Protein AF-A0A7J2YBI7-F1 (afdb_monomer)

Solvent-accessible surface area (backbone atoms only — not comparable to full-atom values): 13660 Å² total; per-residue (Å²): 134,85,84,82,77,82,76,81,74,80,74,82,62,100,76,73,50,72,68,57,52,50,56,48,60,68,34,66,69,54,36,52,53,49,51,54,50,36,74,75,31,62,66,58,45,50,52,52,49,53,55,44,64,71,34,71,66,54,39,52,50,51,48,50,50,51,47,51,54,44,48,55,48,40,68,69,76,59,68,72,86,54,53,89,82,47,74,50,63,88,78,39,77,89,69,55,90,28,63,78,41,52,39,38,25,27,46,72,40,84,41,91,90,39,72,72,37,35,69,40,52,30,30,31,29,17,25,71,47,97,85,65,28,33,43,21,44,26,16,77,85,46,88,53,101,82,58,63,69,40,30,39,32,43,34,37,36,52,69,62,56,68,73,49,57,77,84,58,55,74,49,43,29,53,34,59,72,41,36,74,77,24,61,52,42,47,87,88,50,56,72,76,55,39,68,67,49,47,71,57,53,36,50,21,33,40,35,36,36,31,54,30,63,90,89,57,94,60,88,50,82,72,63,46,75,52,44,56,74,77,56,80,83,83,134

Mean predicted aligned error: 16.02 Å

Foldseek 3Di:
DDDDDPPPPPPPDPDDDPVNVVVQCVPPVSVVVVVVVCVVPVVVVVVVVVVQCPDPVSVVVVVVVVVVVVVVVCVVVPPPDDCVVVVCCVPDPPPDLQAPFKKWFFLPADCPVPPVSSRQIKIWRWHADPQRKIKTFIWRPDDDPPTDGFKIKIKDFLVVLVVDDPVVNQQKDQCLVQCVQRVMDGVPDDPVRCVVCVVRSNRMIMWMKGQAHPPDPDSDDHIDIDRSVPDDGDD

Structure (mmCIF, N/CA/C/O backbone):
data_AF-A0A7J2YBI7-F1
#
_entry.id   AF-A0A7J2YBI7-F1
#
loop_
_atom_site.group_PDB
_atom_site.id
_atom_site.type_symbol
_atom_site.label_atom_id
_atom_site.label_alt_id
_atom_site.label_comp_id
_atom_site.label_asym_id
_atom_site.label_entity_id
_atom_site.label_seq_id
_atom_site.pdbx_PDB_ins_code
_atom_site.Cartn_x
_atom_site.Cartn_y
_atom_site.Cartn_z
_atom_site.occupancy
_atom_site.B_iso_or_equiv
_atom_site.auth_seq_id
_atom_site.auth_comp_id
_atom_site.auth_asym_id
_atom_site.auth_atom_id
_atom_site.pdbx_PDB_model_num
ATOM 1 N N . MET A 1 1 ? 40.840 -48.905 -36.492 1.00 40.47 1 MET A N 1
ATOM 2 C CA . MET A 1 1 ? 40.332 -48.380 -37.780 1.00 40.47 1 MET A CA 1
ATOM 3 C C . MET A 1 1 ? 39.045 -47.624 -37.467 1.00 40.47 1 MET A C 1
ATOM 5 O O . MET A 1 1 ? 38.245 -48.149 -36.706 1.00 40.47 1 MET A O 1
ATOM 9 N N . GLY A 1 2 ? 38.967 -46.351 -37.866 1.00 35.38 2 GLY A N 1
ATOM 10 C CA . GLY A 1 2 ? 38.122 -45.321 -37.244 1.00 35.38 2 GLY A CA 1
ATOM 11 C C . GLY A 1 2 ? 36.613 -45.450 -37.467 1.00 35.38 2 GLY A C 1
ATOM 12 O O . GLY A 1 2 ? 36.163 -45.744 -38.570 1.00 35.38 2 GLY A O 1
ATOM 13 N N . ALA A 1 3 ? 35.850 -45.157 -36.412 1.00 39.31 3 ALA A N 1
ATOM 14 C CA . ALA A 1 3 ? 34.430 -44.842 -36.481 1.00 39.31 3 ALA A CA 1
ATOM 15 C C . ALA A 1 3 ? 34.268 -43.394 -36.976 1.00 39.31 3 ALA A C 1
ATOM 17 O O . ALA A 1 3 ? 34.775 -42.458 -36.353 1.00 39.31 3 ALA A O 1
ATOM 18 N N . GLY A 1 4 ? 33.617 -43.226 -38.128 1.00 32.22 4 GLY A N 1
ATOM 19 C CA . GLY A 1 4 ? 33.318 -41.925 -38.714 1.00 32.22 4 GLY A CA 1
ATOM 20 C C . GLY A 1 4 ? 32.249 -41.193 -37.909 1.00 32.22 4 GLY A C 1
ATOM 21 O O . GLY A 1 4 ? 31.107 -41.637 -37.837 1.00 32.22 4 GLY A O 1
ATOM 22 N N . TRP A 1 5 ? 32.618 -40.055 -37.329 1.00 36.53 5 TRP A N 1
ATOM 23 C CA . TRP A 1 5 ? 31.660 -39.073 -36.840 1.00 36.53 5 TRP A CA 1
ATOM 24 C C . TRP A 1 5 ? 31.086 -38.331 -38.044 1.00 36.53 5 TRP A C 1
ATOM 26 O O . TRP A 1 5 ? 31.808 -37.623 -38.748 1.00 36.53 5 TRP A O 1
ATOM 36 N N . ALA A 1 6 ? 29.792 -38.511 -38.302 1.00 37.19 6 ALA A N 1
ATOM 37 C CA . ALA A 1 6 ? 29.063 -37.666 -39.232 1.00 37.19 6 ALA A CA 1
ATOM 38 C C . ALA A 1 6 ? 29.022 -36.247 -38.650 1.00 37.19 6 ALA A C 1
ATOM 40 O O . ALA A 1 6 ? 28.294 -35.961 -37.701 1.00 37.19 6 ALA A O 1
ATOM 41 N N . ILE A 1 7 ? 29.848 -35.364 -39.205 1.00 36.75 7 ILE A N 1
ATOM 42 C CA . ILE A 1 7 ? 29.752 -33.927 -38.981 1.00 36.75 7 ILE A CA 1
ATOM 43 C C . ILE A 1 7 ? 28.445 -33.490 -39.643 1.00 36.75 7 ILE A C 1
ATOM 45 O O . ILE A 1 7 ? 28.357 -33.454 -40.870 1.00 36.75 7 ILE A O 1
ATOM 49 N N . PHE A 1 8 ? 27.426 -33.154 -38.851 1.00 34.81 8 PHE A N 1
ATOM 50 C CA . PHE A 1 8 ? 26.334 -32.323 -39.348 1.00 34.81 8 PHE A CA 1
ATOM 51 C C . PHE A 1 8 ? 26.916 -30.932 -39.607 1.00 34.81 8 PHE A C 1
ATOM 53 O O . PHE A 1 8 ? 26.957 -30.075 -38.729 1.00 34.81 8 PHE A O 1
ATOM 60 N N . GLN A 1 9 ? 27.426 -30.724 -40.819 1.00 31.02 9 GLN A N 1
ATOM 61 C CA . GLN A 1 9 ? 27.612 -29.384 -41.346 1.00 31.02 9 GLN A CA 1
ATOM 62 C C . GLN A 1 9 ? 26.209 -28.795 -41.495 1.00 31.02 9 GLN A C 1
ATOM 64 O O . GLN A 1 9 ? 25.472 -29.172 -42.406 1.00 31.02 9 GLN A O 1
ATOM 69 N N . SER A 1 10 ? 25.808 -27.902 -40.590 1.00 37.19 10 SER A N 1
ATOM 70 C CA . SER A 1 10 ? 24.668 -27.030 -40.845 1.00 37.19 10 SER A CA 1
ATOM 71 C C . SER A 1 10 ? 25.087 -26.060 -41.944 1.00 37.19 10 SER A C 1
ATOM 73 O O . SER A 1 10 ? 25.625 -24.981 -41.713 1.00 37.19 10 SER A O 1
ATOM 75 N N . THR A 1 11 ? 24.892 -26.484 -43.187 1.00 33.78 11 THR A N 1
ATOM 76 C CA . THR A 1 11 ? 24.918 -25.592 -44.334 1.00 33.78 11 THR A CA 1
ATOM 77 C C . THR A 1 11 ? 23.836 -24.541 -44.099 1.00 33.78 11 THR A C 1
ATOM 79 O O . THR A 1 11 ? 22.649 -24.819 -44.288 1.00 33.78 11 THR A O 1
ATOM 82 N N . THR A 1 12 ? 24.211 -23.345 -43.651 1.00 40.81 12 THR A N 1
ATOM 83 C CA . THR A 1 12 ? 23.343 -22.173 -43.737 1.00 40.81 12 THR A CA 1
ATOM 84 C C . THR A 1 12 ? 23.164 -21.882 -45.220 1.00 40.81 12 THR A C 1
ATOM 86 O O . THR A 1 12 ? 24.004 -21.279 -45.883 1.00 40.81 12 THR A O 1
ATOM 89 N N . SER A 1 13 ? 22.100 -22.450 -45.780 1.00 39.22 13 SER A N 1
ATOM 90 C CA . SER A 1 13 ? 21.763 -22.285 -47.185 1.00 39.22 13 SER A CA 1
ATOM 91 C C . SER A 1 13 ? 21.387 -20.815 -47.435 1.00 39.22 13 SER A C 1
ATOM 93 O O . SER A 1 13 ? 20.638 -20.264 -46.624 1.00 39.22 13 SER A O 1
ATOM 95 N N . PRO A 1 14 ? 21.821 -20.171 -48.536 1.00 41.81 14 PRO A N 1
ATOM 96 C CA . PRO A 1 14 ? 21.560 -18.748 -48.800 1.00 41.81 14 PRO A CA 1
ATOM 97 C C . PRO A 1 14 ? 20.092 -18.400 -49.122 1.00 41.81 14 PRO A C 1
ATOM 99 O O . PRO A 1 14 ? 19.814 -17.291 -49.552 1.00 41.81 14 PRO A O 1
ATOM 102 N N . ASN A 1 15 ? 19.156 -19.341 -48.959 1.00 46.91 15 ASN A N 1
ATOM 103 C CA . ASN A 1 15 ? 17.798 -19.282 -49.515 1.00 46.91 15 ASN A CA 1
ATOM 104 C C . ASN A 1 15 ? 16.688 -19.541 -48.480 1.00 46.91 15 ASN A C 1
ATOM 106 O O . ASN A 1 15 ? 15.603 -20.001 -48.837 1.00 46.91 15 ASN A O 1
ATOM 110 N N . MET A 1 16 ? 16.931 -19.297 -47.190 1.00 56.56 16 MET A N 1
ATOM 111 C CA . MET A 1 16 ? 15.865 -19.450 -46.196 1.00 56.56 16 MET A CA 1
ATOM 112 C C . MET A 1 16 ? 14.908 -18.266 -46.238 1.00 56.56 16 MET A C 1
ATOM 114 O O . MET A 1 16 ? 15.318 -17.111 -46.141 1.00 56.56 16 MET A O 1
ATOM 118 N N . THR A 1 17 ? 13.614 -18.557 -46.351 1.00 57.78 17 THR A N 1
ATOM 119 C CA . THR A 1 17 ? 12.600 -17.512 -46.303 1.00 57.78 17 THR A CA 1
ATOM 120 C C . THR A 1 17 ? 12.466 -16.974 -44.874 1.00 57.78 17 THR A C 1
ATOM 122 O O . THR A 1 17 ? 12.653 -17.702 -43.895 1.00 57.78 17 THR A O 1
ATOM 125 N N . PRO A 1 18 ? 12.061 -15.713 -44.710 1.00 53.44 18 PRO A N 1
ATOM 126 C CA . PRO A 1 18 ? 11.869 -15.102 -43.394 1.00 53.44 18 PRO A CA 1
ATOM 127 C C . PRO A 1 18 ? 10.884 -15.851 -42.476 1.00 53.44 18 PRO A C 1
ATOM 129 O O . PRO A 1 18 ? 11.051 -15.874 -41.260 1.00 53.44 18 PRO A O 1
ATOM 132 N N . GLN A 1 19 ? 9.896 -16.547 -43.050 1.00 56.31 19 GLN A N 1
ATOM 133 C CA . GLN A 1 19 ? 8.979 -17.418 -42.302 1.00 56.31 19 GLN A CA 1
ATOM 134 C C . GLN A 1 19 ? 9.658 -18.700 -41.797 1.00 56.31 19 GLN A C 1
ATOM 136 O O . GLN A 1 19 ? 9.326 -19.191 -40.718 1.00 56.31 19 GLN A O 1
ATOM 141 N N . GLN A 1 20 ? 10.612 -19.248 -42.554 1.00 62.62 20 GLN A N 1
ATOM 142 C CA . GLN A 1 20 ? 11.429 -20.378 -42.106 1.00 62.62 20 GLN A CA 1
ATOM 143 C C . GLN A 1 20 ? 12.364 -19.950 -40.972 1.00 62.62 20 GLN A C 1
ATOM 145 O O . GLN A 1 20 ? 12.498 -20.678 -39.993 1.00 62.62 20 GLN A O 1
ATOM 150 N N . MET A 1 21 ? 12.926 -18.741 -41.052 1.00 61.59 21 MET A N 1
ATOM 151 C CA . MET A 1 21 ? 13.763 -18.174 -39.993 1.00 61.59 21 MET A CA 1
ATOM 152 C C . MET A 1 21 ? 12.976 -17.912 -38.705 1.00 61.59 21 MET A C 1
ATOM 154 O O . MET A 1 21 ? 13.431 -18.271 -37.623 1.00 61.59 21 MET A O 1
ATOM 158 N N . GLN A 1 22 ? 11.759 -17.372 -38.817 1.00 58.97 22 GLN A N 1
ATOM 159 C CA . GLN A 1 22 ? 10.875 -17.160 -37.670 1.00 58.97 22 GLN A CA 1
ATOM 160 C C . GLN A 1 22 ? 10.487 -18.480 -36.991 1.00 58.97 22 GLN A C 1
ATOM 162 O O . GLN A 1 22 ? 10.519 -18.569 -35.767 1.00 58.97 22 GLN A O 1
ATOM 167 N N . LYS A 1 23 ? 10.172 -19.524 -37.769 1.00 65.31 23 LYS A N 1
ATOM 168 C CA . LYS A 1 23 ? 9.902 -20.866 -37.227 1.00 65.31 23 LYS A CA 1
ATOM 169 C C . LYS A 1 23 ? 11.117 -21.468 -36.526 1.00 65.31 23 LYS A C 1
ATOM 171 O O . LYS A 1 23 ? 10.955 -22.128 -35.510 1.00 65.31 23 LYS A O 1
ATOM 176 N N . MET A 1 24 ? 12.313 -21.219 -37.050 1.00 64.31 24 MET A N 1
ATOM 177 C CA . MET A 1 24 ? 13.560 -21.706 -36.467 1.00 64.31 24 MET A CA 1
ATOM 178 C C . MET A 1 24 ? 13.902 -20.988 -35.154 1.00 64.31 24 MET A C 1
ATOM 180 O O . MET A 1 24 ? 14.291 -21.634 -34.192 1.00 64.31 24 MET A O 1
ATOM 184 N N . MET A 1 25 ? 13.691 -19.670 -35.070 1.00 62.62 25 MET A N 1
ATOM 185 C CA . MET A 1 25 ? 13.880 -18.906 -33.825 1.00 62.62 25 MET A CA 1
ATOM 186 C C . MET A 1 25 ? 12.800 -19.167 -32.770 1.00 62.62 25 MET A C 1
ATOM 188 O O . MET A 1 25 ? 13.038 -18.945 -31.585 1.00 62.62 25 MET A O 1
ATOM 192 N N . ALA A 1 26 ? 11.619 -19.621 -33.191 1.00 65.25 26 ALA A N 1
ATOM 193 C CA . ALA A 1 26 ? 10.556 -20.044 -32.287 1.00 65.25 26 ALA A CA 1
ATOM 194 C C . ALA A 1 26 ? 10.817 -21.429 -31.666 1.00 65.25 26 ALA A C 1
ATOM 196 O O . ALA A 1 26 ? 10.144 -21.778 -30.699 1.00 65.25 26 ALA A O 1
ATOM 197 N N . ASP A 1 27 ? 11.773 -22.208 -32.191 1.00 73.56 27 ASP A N 1
ATOM 198 C CA . ASP A 1 27 ? 12.210 -23.464 -31.579 1.00 73.56 27 ASP A CA 1
ATOM 199 C C . ASP A 1 27 ? 13.088 -23.159 -30.344 1.00 73.56 27 ASP A C 1
ATOM 201 O O . ASP A 1 27 ? 14.184 -22.600 -30.486 1.00 73.56 27 ASP A O 1
ATOM 205 N N . PRO A 1 28 ? 12.641 -23.520 -29.125 1.00 64.62 28 PRO A N 1
ATOM 206 C CA . PRO A 1 28 ? 13.353 -23.204 -27.890 1.00 64.62 28 PRO A CA 1
ATOM 207 C C . PRO A 1 28 ? 14.755 -23.816 -27.827 1.00 64.62 28 PRO A C 1
ATOM 209 O O . PRO A 1 28 ? 15.673 -23.180 -27.308 1.00 64.62 28 PRO A O 1
ATOM 212 N N . ASN A 1 29 ? 14.943 -25.020 -28.376 1.00 76.44 29 ASN A N 1
ATOM 213 C CA . ASN A 1 29 ? 16.225 -25.722 -28.329 1.00 76.44 29 ASN A CA 1
ATOM 214 C C . ASN A 1 29 ? 17.240 -25.053 -29.254 1.00 76.44 29 ASN A C 1
ATOM 216 O O . ASN A 1 29 ? 18.382 -24.806 -28.864 1.00 76.44 29 ASN A O 1
ATOM 220 N N . PHE A 1 30 ? 16.800 -24.701 -30.462 1.00 73.06 30 PHE A N 1
ATOM 221 C CA . PHE A 1 30 ? 17.626 -23.970 -31.415 1.00 73.06 30 PHE A CA 1
ATOM 222 C C . PHE A 1 30 ? 17.987 -22.578 -30.886 1.00 73.06 30 PHE A C 1
ATOM 224 O O . PHE A 1 30 ? 19.152 -22.180 -30.926 1.00 73.06 30 PHE A O 1
ATOM 231 N N . ASN A 1 31 ? 17.009 -21.850 -30.341 1.00 68.44 31 ASN A N 1
ATOM 232 C CA . ASN A 1 31 ? 17.214 -20.502 -29.825 1.00 68.44 31 ASN A CA 1
ATOM 233 C C . ASN A 1 31 ? 18.187 -20.488 -28.635 1.00 68.44 31 ASN A C 1
ATOM 235 O O . ASN A 1 31 ? 19.127 -19.693 -28.612 1.00 68.44 31 ASN A O 1
ATOM 239 N N . GLN A 1 32 ? 18.039 -21.413 -27.681 1.00 68.81 32 GLN A N 1
ATOM 240 C CA . GLN A 1 32 ? 18.969 -21.523 -26.553 1.00 68.81 32 GLN A CA 1
ATOM 241 C C . GLN A 1 32 ? 20.387 -21.888 -27.002 1.00 68.81 32 GLN A C 1
ATOM 243 O O . GLN A 1 32 ? 21.359 -21.287 -26.533 1.00 68.81 32 GLN A O 1
ATOM 248 N N . GLN A 1 33 ? 20.523 -22.823 -27.946 1.00 72.88 33 GLN A N 1
ATOM 249 C CA . GLN A 1 33 ? 21.825 -23.210 -28.480 1.00 72.88 33 GLN A CA 1
ATOM 250 C C . GLN A 1 33 ? 22.495 -22.042 -29.218 1.00 72.88 33 GLN A C 1
ATOM 252 O O . GLN A 1 33 ? 23.663 -21.745 -28.965 1.00 72.88 33 GLN A O 1
ATOM 257 N N . MET A 1 34 ? 21.751 -21.319 -30.052 1.00 69.50 34 MET A N 1
ATOM 258 C CA . MET A 1 34 ? 22.236 -20.134 -30.760 1.00 69.50 34 MET A CA 1
ATOM 259 C C . MET A 1 34 ? 22.658 -19.022 -29.787 1.00 69.50 34 MET A C 1
ATOM 261 O O . MET A 1 34 ? 23.757 -18.481 -29.904 1.00 69.50 34 MET A O 1
ATOM 265 N N . MET A 1 35 ? 21.838 -18.723 -28.777 1.00 69.06 35 MET A N 1
ATOM 266 C CA . MET A 1 35 ? 22.151 -17.709 -27.765 1.00 69.06 35 MET A CA 1
ATOM 267 C C . MET A 1 35 ? 23.393 -18.069 -26.942 1.00 69.06 35 MET A C 1
ATOM 269 O O . MET A 1 35 ? 24.211 -17.196 -26.645 1.00 69.06 35 MET A O 1
ATOM 273 N N . SER A 1 36 ? 23.592 -19.351 -26.619 1.00 71.00 36 SER A N 1
ATOM 274 C CA . SER A 1 36 ? 24.819 -19.809 -25.954 1.00 71.00 36 SER A CA 1
ATOM 275 C C . SER A 1 36 ? 26.067 -19.635 -26.829 1.00 71.00 36 SER A C 1
ATOM 277 O O . SER A 1 36 ? 27.119 -19.236 -26.330 1.00 71.00 36 SER A O 1
ATOM 279 N N . GLN A 1 37 ? 25.954 -19.851 -28.143 1.00 66.94 37 GLN A N 1
ATOM 280 C CA . GLN A 1 37 ? 27.053 -19.642 -29.086 1.00 66.94 37 GLN A CA 1
ATOM 281 C C . GLN A 1 37 ? 27.372 -18.155 -29.275 1.00 66.94 37 GLN A C 1
ATOM 283 O O . GLN A 1 37 ? 28.544 -17.789 -29.291 1.00 66.94 37 GLN A O 1
ATOM 288 N N . PHE A 1 38 ? 26.361 -17.283 -29.332 1.00 74.81 38 PHE A N 1
ATOM 289 C CA . PHE A 1 38 ? 26.566 -15.832 -29.405 1.00 74.81 38 PHE A CA 1
ATOM 290 C C . PHE A 1 38 ? 27.189 -15.258 -28.138 1.00 74.81 38 PHE A C 1
ATOM 292 O O . PHE A 1 38 ? 28.056 -14.390 -28.227 1.00 74.81 38 PHE A O 1
ATOM 299 N N . ARG A 1 39 ? 26.815 -15.779 -26.966 1.00 72.50 39 ARG A N 1
ATOM 300 C CA . ARG A 1 39 ? 27.438 -15.392 -25.695 1.00 72.50 39 ARG A CA 1
ATOM 301 C C . ARG A 1 39 ? 28.932 -15.729 -25.667 1.00 72.50 39 ARG A C 1
ATOM 303 O O . ARG A 1 39 ? 29.719 -14.952 -25.141 1.00 72.50 39 ARG A O 1
ATOM 310 N N . ASN A 1 40 ? 29.316 -16.856 -26.263 1.00 74.12 40 ASN A N 1
ATOM 311 C CA . ASN A 1 40 ? 30.697 -17.341 -26.262 1.00 74.12 40 ASN A CA 1
ATOM 312 C C . ASN A 1 40 ? 31.522 -16.863 -27.472 1.00 74.12 40 ASN A C 1
ATOM 314 O O . ASN A 1 40 ? 32.740 -17.031 -27.481 1.00 74.12 40 ASN A O 1
ATOM 318 N N . ASN A 1 41 ? 30.891 -16.269 -28.490 1.00 72.06 41 ASN A N 1
ATOM 319 C CA . ASN A 1 41 ? 31.565 -15.719 -29.664 1.00 72.06 41 ASN A CA 1
ATOM 320 C C . ASN A 1 41 ? 30.888 -14.412 -30.135 1.00 72.06 41 ASN A C 1
ATOM 322 O O . ASN A 1 41 ? 30.058 -14.425 -31.051 1.00 72.06 41 ASN A O 1
ATOM 326 N N . PRO A 1 42 ? 31.270 -13.260 -29.554 1.00 68.62 42 PRO A N 1
ATOM 327 C CA . PRO A 1 42 ? 30.702 -11.952 -29.894 1.00 68.62 42 PRO A CA 1
ATOM 328 C C . PRO A 1 42 ? 30.885 -11.567 -31.369 1.00 68.62 42 PRO A C 1
ATOM 330 O O . PRO A 1 42 ? 30.073 -10.845 -31.944 1.00 68.62 42 PRO A O 1
ATOM 3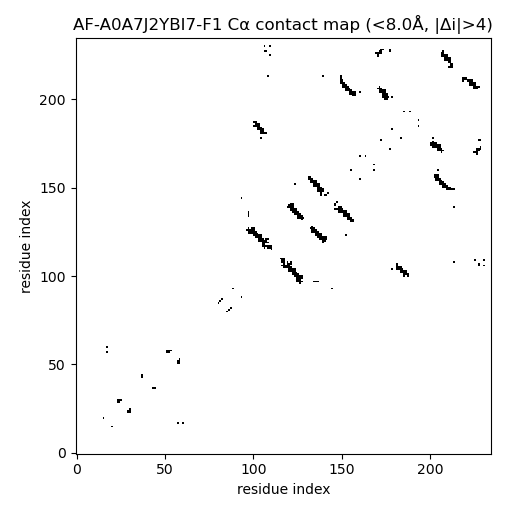33 N N . GLN A 1 43 ? 31.934 -12.078 -32.015 1.00 72.44 43 GLN A N 1
ATOM 334 C CA . GLN A 1 43 ? 32.225 -11.793 -33.418 1.00 72.44 43 GLN A CA 1
ATOM 335 C C . GLN A 1 43 ? 31.284 -12.549 -34.363 1.00 72.44 43 GLN A C 1
ATOM 337 O O . GLN A 1 43 ? 30.941 -12.058 -35.436 1.00 72.44 43 GLN A O 1
ATOM 342 N N . MET A 1 44 ? 30.794 -13.714 -33.934 1.00 71.12 44 MET A N 1
ATOM 343 C CA . MET A 1 44 ? 29.743 -14.450 -34.632 1.00 71.12 44 MET A CA 1
ATOM 344 C C . MET A 1 44 ? 28.424 -13.672 -34.621 1.00 71.12 44 MET A C 1
ATOM 346 O O . MET A 1 44 ? 27.777 -13.583 -35.660 1.00 71.12 44 MET A O 1
ATOM 350 N N . MET A 1 45 ? 28.070 -13.044 -33.495 1.00 62.56 45 MET A N 1
ATOM 351 C CA . MET A 1 45 ? 26.909 -12.151 -33.414 1.00 62.56 45 MET A CA 1
ATOM 352 C C . MET A 1 45 ? 27.069 -10.950 -34.354 1.00 62.56 45 MET A C 1
ATOM 354 O O . MET A 1 45 ? 26.140 -10.624 -35.087 1.00 62.56 45 MET A O 1
ATOM 358 N N . GLN A 1 46 ? 28.247 -10.319 -34.381 1.00 65.88 46 GLN A N 1
ATOM 359 C CA . GLN A 1 46 ? 28.515 -9.185 -35.273 1.00 65.88 46 GLN A CA 1
ATOM 360 C C . GLN A 1 46 ? 28.443 -9.577 -36.753 1.00 65.88 46 GLN A C 1
ATOM 362 O O . GLN A 1 46 ? 27.825 -8.871 -37.543 1.00 65.88 46 GLN A O 1
ATOM 367 N N . ASN A 1 47 ? 29.010 -10.722 -37.137 1.00 72.25 47 ASN A N 1
ATOM 368 C CA . ASN A 1 47 ? 28.942 -11.219 -38.513 1.00 72.25 47 ASN A CA 1
ATOM 369 C C . ASN A 1 47 ? 27.512 -11.587 -38.916 1.00 72.25 47 ASN A C 1
ATOM 371 O O . ASN A 1 47 ? 27.079 -11.256 -40.017 1.00 72.25 47 ASN A O 1
ATOM 375 N N . TRP A 1 48 ? 26.769 -12.222 -38.011 1.00 67.94 48 TRP A N 1
ATOM 376 C CA . TRP A 1 48 ? 25.368 -12.568 -38.217 1.00 67.94 48 TRP A CA 1
ATOM 377 C C . TRP A 1 48 ? 24.486 -11.318 -38.348 1.00 67.94 48 TRP A C 1
ATOM 379 O O . TRP A 1 48 ? 23.678 -11.221 -39.270 1.00 67.94 48 TRP A O 1
ATOM 389 N N . HIS A 1 49 ? 24.710 -10.314 -37.497 1.00 67.44 49 HIS A N 1
ATOM 390 C CA . HIS A 1 49 ? 24.047 -9.014 -37.575 1.00 67.44 49 HIS A CA 1
ATOM 391 C C . HIS A 1 49 ? 24.366 -8.292 -38.890 1.00 67.44 49 HIS A C 1
ATOM 393 O O . HIS A 1 49 ? 23.458 -7.845 -39.587 1.00 67.44 49 HIS A O 1
ATOM 399 N N . ASN A 1 50 ? 25.642 -8.241 -39.280 1.00 66.75 50 ASN A N 1
ATOM 400 C CA . ASN A 1 50 ? 26.075 -7.612 -40.527 1.00 66.75 50 ASN A CA 1
ATOM 401 C C . ASN A 1 50 ? 25.484 -8.306 -41.763 1.00 66.75 50 ASN A C 1
ATOM 403 O O . ASN A 1 50 ? 25.096 -7.632 -42.712 1.00 66.75 50 ASN A O 1
ATOM 407 N N . GLN A 1 51 ? 25.377 -9.637 -41.760 1.00 65.62 51 GLN A N 1
ATOM 408 C CA . GLN A 1 51 ? 24.740 -10.382 -42.850 1.00 65.62 51 GLN A CA 1
ATOM 409 C C . GLN A 1 51 ? 23.241 -10.083 -42.950 1.00 65.62 51 GLN A C 1
ATOM 411 O O . GLN A 1 51 ? 22.750 -9.825 -44.044 1.00 65.62 51 GLN A O 1
ATOM 416 N N . MET A 1 52 ? 22.532 -10.039 -41.820 1.00 63.66 52 MET A N 1
ATOM 417 C CA . MET A 1 52 ? 21.099 -9.720 -41.790 1.00 63.66 52 MET A CA 1
ATOM 418 C C . MET A 1 52 ? 20.807 -8.277 -42.222 1.00 63.66 52 MET A C 1
ATOM 420 O O . MET A 1 52 ? 19.814 -8.025 -42.899 1.00 63.66 52 MET A O 1
ATOM 424 N N . MET A 1 53 ? 21.675 -7.328 -41.862 1.00 64.19 53 MET A N 1
ATOM 425 C CA . MET A 1 53 ? 21.498 -5.907 -42.186 1.00 64.19 53 MET A CA 1
ATOM 426 C C . MET A 1 53 ? 21.859 -5.553 -43.634 1.00 64.19 53 MET A C 1
ATOM 428 O O . MET A 1 53 ? 21.368 -4.546 -44.149 1.00 64.19 53 MET A O 1
ATOM 432 N N . ASN A 1 54 ? 22.683 -6.371 -44.292 1.00 67.81 54 ASN A N 1
ATOM 433 C CA . ASN A 1 54 ? 23.066 -6.190 -45.693 1.00 67.81 54 ASN A CA 1
ATOM 434 C C . ASN A 1 54 ? 22.085 -6.842 -46.683 1.00 67.81 54 ASN A C 1
ATOM 436 O O . ASN A 1 54 ? 22.176 -6.564 -47.878 1.00 67.81 54 ASN A O 1
ATOM 440 N N . ASP A 1 55 ? 21.140 -7.665 -46.213 1.00 68.19 55 ASP A N 1
ATOM 441 C CA . ASP A 1 55 ? 20.051 -8.200 -47.033 1.00 68.19 55 ASP A CA 1
ATOM 442 C C . ASP A 1 55 ? 18.840 -7.236 -47.018 1.00 68.19 55 ASP A C 1
ATOM 444 O O . ASP A 1 55 ? 18.224 -7.018 -45.966 1.00 68.19 55 ASP A O 1
ATOM 448 N N . PRO A 1 56 ? 18.455 -6.648 -48.169 1.00 64.06 56 PRO A N 1
ATOM 449 C CA . PRO A 1 56 ? 17.368 -5.672 -48.234 1.00 64.06 56 PRO A CA 1
ATOM 450 C C . PRO A 1 56 ? 16.002 -6.222 -47.802 1.00 64.06 56 PRO A C 1
ATOM 452 O O . PRO A 1 56 ? 15.192 -5.471 -47.253 1.00 64.06 56 PRO A O 1
ATOM 455 N N . GLN A 1 57 ? 15.725 -7.508 -48.041 1.00 66.62 57 GLN A N 1
ATOM 456 C CA . GLN A 1 57 ? 14.439 -8.126 -47.708 1.00 66.62 57 GLN A CA 1
ATOM 457 C C . GLN A 1 57 ? 14.344 -8.413 -46.212 1.00 66.62 57 GLN A C 1
ATOM 459 O O . GLN A 1 57 ? 13.338 -8.081 -45.582 1.00 66.62 57 GLN A O 1
ATOM 464 N N . ILE A 1 58 ? 15.413 -8.951 -45.623 1.00 64.50 58 ILE A N 1
ATOM 465 C CA . ILE A 1 58 ? 15.481 -9.215 -44.180 1.00 64.50 58 ILE A CA 1
ATOM 466 C C . ILE A 1 58 ? 15.435 -7.901 -43.401 1.00 64.50 58 ILE A C 1
ATOM 468 O O . ILE A 1 58 ? 14.676 -7.786 -42.437 1.00 64.50 58 ILE A O 1
ATOM 472 N N . ARG A 1 59 ? 16.151 -6.869 -43.863 1.00 65.62 59 ARG A N 1
ATOM 473 C CA . ARG A 1 59 ? 16.103 -5.528 -43.270 1.00 65.62 59 ARG A CA 1
ATOM 474 C C . ARG A 1 59 ? 14.692 -4.940 -43.295 1.00 65.62 59 ARG A C 1
ATOM 476 O O . ARG A 1 59 ? 14.241 -4.409 -42.282 1.00 65.62 59 ARG A O 1
ATOM 483 N N . GLN A 1 60 ? 13.977 -5.053 -44.416 1.00 59.72 60 GLN A N 1
ATOM 484 C CA . GLN A 1 60 ? 12.601 -4.560 -44.523 1.00 59.72 60 GLN A CA 1
ATOM 485 C C . GLN A 1 60 ? 11.648 -5.325 -43.598 1.00 59.72 60 GLN A C 1
ATOM 487 O O . GLN A 1 60 ? 10.742 -4.741 -43.007 1.00 59.72 60 GLN A O 1
ATOM 492 N N . GLN A 1 61 ? 11.851 -6.627 -43.438 1.00 60.34 61 GLN A N 1
ATOM 493 C CA . GLN A 1 61 ? 10.983 -7.456 -42.615 1.00 60.34 61 GLN A CA 1
ATOM 494 C C . GLN A 1 61 ? 11.254 -7.299 -41.120 1.00 60.34 61 GLN A C 1
ATOM 496 O O . GLN A 1 61 ? 10.311 -7.265 -40.333 1.00 60.34 61 GLN A O 1
ATOM 501 N N . MET A 1 62 ? 12.515 -7.106 -40.734 1.00 58.75 62 MET A N 1
ATOM 502 C CA . MET A 1 62 ? 12.909 -6.719 -39.382 1.00 58.75 62 MET A CA 1
ATOM 503 C C . MET A 1 62 ? 12.389 -5.318 -39.039 1.00 58.75 62 MET A C 1
ATOM 505 O O . MET A 1 62 ? 11.854 -5.130 -37.951 1.00 58.75 62 MET A O 1
ATOM 509 N N . MET A 1 63 ? 12.444 -4.365 -39.979 1.00 58.34 63 MET A N 1
ATOM 510 C CA . MET A 1 63 ? 11.790 -3.056 -39.849 1.00 58.34 63 MET A CA 1
ATOM 511 C C . MET A 1 63 ? 10.275 -3.198 -39.683 1.00 58.34 63 MET A C 1
ATOM 513 O O . MET A 1 63 ? 9.717 -2.578 -38.791 1.00 58.34 63 MET A O 1
ATOM 517 N N . ASN A 1 64 ? 9.603 -4.048 -40.463 1.00 59.31 64 ASN A N 1
ATOM 518 C CA . ASN A 1 64 ? 8.160 -4.278 -40.330 1.00 59.31 64 ASN A CA 1
ATOM 519 C C . ASN A 1 64 ? 7.790 -4.968 -39.006 1.00 59.31 64 ASN A C 1
ATOM 521 O O . ASN A 1 64 ? 6.745 -4.673 -38.436 1.00 59.31 64 ASN A O 1
ATOM 525 N N . MET A 1 65 ? 8.637 -5.864 -38.495 1.00 53.56 65 MET A N 1
ATOM 526 C CA . MET A 1 65 ? 8.429 -6.546 -37.215 1.00 53.56 65 MET A CA 1
ATOM 527 C C . MET A 1 65 ? 8.699 -5.609 -36.030 1.00 53.56 65 MET A C 1
ATOM 529 O O . MET A 1 65 ? 7.898 -5.566 -35.099 1.00 53.56 65 MET A O 1
ATOM 533 N N . MET A 1 66 ? 9.757 -4.793 -36.095 1.00 54.38 66 MET A N 1
ATOM 534 C CA . MET A 1 66 ? 9.995 -3.711 -35.136 1.00 54.38 66 MET A CA 1
ATOM 535 C C . MET A 1 66 ? 8.897 -2.658 -35.192 1.00 54.38 66 MET A C 1
ATOM 537 O O . MET A 1 66 ? 8.465 -2.217 -34.141 1.00 54.38 66 MET A O 1
ATOM 541 N N . MET A 1 67 ? 8.405 -2.293 -36.377 1.00 53.22 67 MET A N 1
ATOM 542 C CA . MET A 1 67 ? 7.283 -1.368 -36.548 1.00 53.22 67 MET A CA 1
ATOM 543 C C . MET A 1 67 ? 5.984 -1.977 -36.033 1.00 53.22 67 MET A C 1
ATOM 545 O O . MET A 1 67 ? 5.233 -1.273 -35.382 1.00 53.22 67 MET A O 1
ATOM 549 N N . GLY A 1 68 ? 5.716 -3.269 -36.236 1.00 52.97 68 GLY A N 1
ATOM 550 C CA . GLY A 1 68 ? 4.544 -3.949 -35.676 1.00 52.97 68 GLY A CA 1
ATOM 551 C C . GLY A 1 68 ? 4.577 -4.018 -34.147 1.00 52.97 68 GLY A C 1
ATOM 552 O O . GLY A 1 68 ? 3.577 -3.720 -33.496 1.00 52.97 68 GLY A O 1
ATOM 553 N N . ASN A 1 69 ? 5.745 -4.314 -33.567 1.00 52.56 69 ASN A N 1
ATOM 554 C CA . ASN A 1 69 ? 5.942 -4.326 -32.116 1.00 52.56 69 ASN A CA 1
ATOM 555 C C . ASN A 1 69 ? 5.952 -2.898 -31.528 1.00 52.56 69 ASN A C 1
ATOM 557 O O . ASN A 1 69 ? 5.360 -2.657 -30.481 1.00 52.56 69 ASN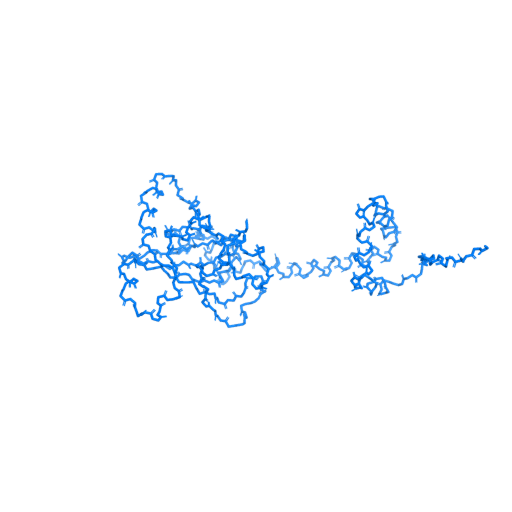 A O 1
ATOM 561 N N . MET A 1 70 ? 6.500 -1.916 -32.257 1.00 41.12 70 MET A N 1
ATOM 562 C CA . MET A 1 70 ? 6.364 -0.487 -31.955 1.00 41.12 70 MET A CA 1
ATOM 563 C C . MET A 1 70 ? 4.930 -0.002 -32.104 1.00 41.12 70 MET A C 1
ATOM 565 O O . MET A 1 70 ? 4.536 0.861 -31.347 1.00 41.12 70 MET A O 1
ATOM 569 N N . THR A 1 71 ? 4.129 -0.523 -33.032 1.00 48.72 71 THR A N 1
ATOM 570 C CA . THR A 1 71 ? 2.721 -0.125 -33.179 1.00 48.72 71 THR A CA 1
ATOM 571 C C . THR A 1 71 ? 1.920 -0.653 -31.994 1.00 48.72 71 THR A C 1
ATOM 573 O O . THR A 1 71 ? 1.101 0.075 -31.448 1.00 48.72 71 THR A O 1
ATOM 576 N N . GLY A 1 72 ? 2.209 -1.875 -31.530 1.00 41.78 72 GLY A N 1
ATOM 577 C CA . GLY A 1 72 ? 1.675 -2.421 -30.279 1.00 41.78 72 GLY A CA 1
ATOM 578 C C . GLY A 1 72 ? 2.094 -1.610 -29.048 1.00 41.78 72 GLY A C 1
ATOM 579 O O . GLY A 1 72 ? 1.232 -1.224 -28.259 1.00 41.78 72 GLY A O 1
ATOM 580 N N . MET A 1 73 ? 3.384 -1.272 -28.930 1.00 41.56 73 MET A N 1
ATOM 581 C CA . MET A 1 73 ? 3.894 -0.400 -27.865 1.00 41.56 73 MET A CA 1
ATOM 582 C C . MET A 1 73 ? 3.342 1.029 -27.970 1.00 41.56 73 MET A C 1
ATOM 584 O O . MET A 1 73 ? 2.968 1.587 -26.952 1.00 41.56 73 MET A O 1
ATOM 588 N N . MET A 1 74 ? 3.192 1.614 -29.161 1.00 43.75 74 MET A N 1
ATOM 589 C CA . MET A 1 74 ? 2.618 2.952 -29.380 1.00 43.75 74 MET A CA 1
ATOM 590 C C . MET A 1 74 ? 1.106 2.984 -29.151 1.00 43.75 74 MET A C 1
ATOM 592 O O . MET A 1 74 ? 0.582 4.002 -28.719 1.00 43.75 74 MET A O 1
ATOM 596 N N . HIS A 1 75 ? 0.379 1.888 -29.379 1.00 44.59 75 HIS A N 1
ATOM 597 C CA . HIS A 1 75 ? -1.049 1.819 -29.052 1.00 44.59 75 HIS A CA 1
ATOM 598 C C . HIS A 1 75 ? -1.298 1.789 -27.531 1.00 44.59 75 HIS A C 1
ATOM 600 O O . HIS A 1 75 ? -2.397 2.114 -27.077 1.00 44.59 75 HIS A O 1
ATOM 606 N N . GLN A 1 76 ? -0.276 1.413 -26.751 1.00 38.41 76 GLN A N 1
ATOM 607 C CA . GLN A 1 76 ? -0.250 1.475 -25.286 1.00 38.41 76 GLN A CA 1
ATOM 608 C C . GLN A 1 76 ? 0.400 2.764 -24.752 1.00 38.41 76 GLN A C 1
ATOM 610 O O . GLN A 1 76 ? -0.104 3.325 -23.789 1.00 38.41 76 GLN A O 1
ATOM 615 N N . MET A 1 77 ? 1.448 3.269 -25.404 1.00 39.38 77 MET A N 1
ATOM 616 C CA . MET A 1 77 ? 2.196 4.486 -25.040 1.00 39.38 77 MET A CA 1
ATOM 617 C C . MET A 1 77 ? 1.620 5.779 -25.647 1.00 39.38 77 MET A C 1
ATOM 619 O O . MET A 1 77 ? 2.165 6.856 -25.436 1.00 39.38 77 MET A O 1
ATOM 623 N N . GLY A 1 78 ? 0.551 5.689 -26.440 1.00 40.09 78 GLY A N 1
ATOM 624 C CA . GLY A 1 78 ? 0.063 6.778 -27.290 1.00 40.09 78 GLY A CA 1
ATOM 625 C C . GLY A 1 78 ? -1.436 7.033 -27.197 1.00 40.09 78 GLY A C 1
ATOM 626 O O . GLY A 1 78 ? -2.022 7.526 -28.157 1.00 40.09 78 GLY A O 1
ATOM 627 N N . ARG A 1 79 ? -2.085 6.712 -26.073 1.00 46.56 79 ARG A N 1
ATOM 628 C CA . ARG A 1 79 ? -3.365 7.362 -25.766 1.00 46.56 79 ARG A CA 1
ATOM 629 C C . ARG A 1 79 ? -3.035 8.670 -25.052 1.00 46.56 79 ARG A C 1
ATOM 631 O O . ARG A 1 79 ? -2.669 8.608 -23.882 1.00 46.56 79 ARG A O 1
ATOM 638 N N . PRO A 1 80 ? -3.081 9.830 -25.734 1.00 50.22 80 PRO A N 1
ATOM 639 C CA . PRO A 1 80 ? -2.877 11.096 -25.054 1.00 50.22 80 PRO A CA 1
ATOM 640 C C . PRO A 1 80 ? -3.913 11.226 -23.939 1.00 50.22 80 PRO A C 1
ATOM 642 O 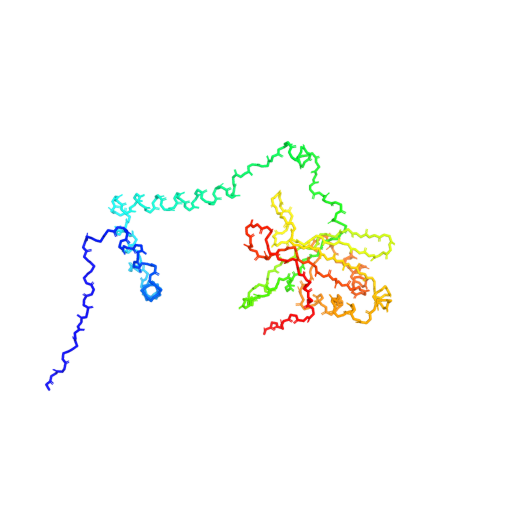O . PRO A 1 80 ? -5.058 10.788 -24.093 1.00 50.22 80 PRO A O 1
ATOM 645 N N . PHE A 1 81 ? -3.480 11.811 -22.825 1.00 52.44 81 PHE A N 1
ATOM 646 C CA . PHE A 1 81 ? -4.347 12.282 -21.755 1.00 52.44 81 PHE A CA 1
ATOM 647 C C . PHE A 1 81 ? -5.621 12.890 -22.352 1.00 52.44 81 PHE A C 1
ATOM 649 O O . PHE A 1 81 ? -5.541 13.765 -23.216 1.00 52.44 81 PHE A O 1
ATOM 656 N N . ASN A 1 82 ? -6.783 12.369 -21.952 1.00 58.50 82 ASN A N 1
ATOM 657 C CA . ASN A 1 82 ? -8.062 12.830 -22.472 1.00 58.50 82 ASN A CA 1
ATOM 658 C C . ASN A 1 82 ? -8.582 13.966 -21.575 1.00 58.50 82 ASN A C 1
ATOM 660 O O . ASN A 1 82 ? -9.118 13.673 -20.500 1.00 58.50 82 ASN A O 1
ATOM 664 N N . PRO A 1 83 ? -8.466 15.239 -21.998 1.00 52.12 83 PRO A N 1
ATOM 665 C CA . PRO A 1 83 ? -8.916 16.369 -21.197 1.00 52.12 83 PRO A CA 1
ATOM 666 C C . PRO A 1 83 ? -10.438 16.386 -21.020 1.00 52.12 83 PRO A C 1
ATOM 668 O O . PRO A 1 83 ? -10.917 17.026 -20.100 1.00 52.12 83 PRO A O 1
ATOM 671 N N . ASP A 1 84 ? -11.216 15.663 -21.826 1.00 67.06 84 ASP A N 1
ATOM 672 C CA . ASP A 1 84 ? -12.664 15.574 -21.623 1.00 67.06 84 ASP A CA 1
ATOM 673 C C . ASP A 1 84 ? -13.014 14.667 -20.431 1.00 67.06 84 ASP A C 1
ATOM 675 O O . ASP A 1 84 ? -14.016 14.885 -19.753 1.00 67.06 84 ASP A O 1
ATOM 679 N N . LEU A 1 85 ? -12.183 13.651 -20.161 1.00 51.97 85 LEU A N 1
ATOM 680 C CA . LEU A 1 85 ? -12.369 12.714 -19.044 1.00 51.97 85 LEU A CA 1
ATOM 681 C C . LEU A 1 85 ? -11.645 13.154 -17.771 1.00 51.97 85 LEU A C 1
ATOM 683 O O . LEU A 1 85 ? -12.027 12.725 -16.685 1.00 51.97 85 LEU A O 1
ATOM 687 N N . ASN A 1 86 ? -10.616 13.994 -17.890 1.00 54.41 86 ASN A N 1
ATOM 688 C CA . ASN A 1 86 ? -9.942 14.581 -16.740 1.00 54.41 86 ASN A CA 1
ATOM 689 C C . ASN A 1 86 ? -9.546 16.050 -16.985 1.00 54.41 86 ASN A C 1
ATOM 691 O O . ASN A 1 86 ? -8.366 16.377 -17.030 1.00 54.41 86 ASN A O 1
ATOM 695 N N . PRO A 1 87 ? -10.505 16.975 -17.136 1.00 53.00 87 PRO A N 1
ATOM 696 C CA . PRO A 1 87 ? -10.230 18.357 -17.552 1.00 53.00 87 PRO A CA 1
ATOM 697 C C . PRO A 1 87 ? -9.358 19.165 -16.586 1.00 53.00 87 PRO A C 1
ATOM 699 O O . PRO A 1 87 ? -8.897 20.246 -16.949 1.00 53.00 87 PRO A O 1
ATOM 702 N N . GLN A 1 88 ? -9.133 18.669 -15.365 1.00 49.50 88 GLN A N 1
ATOM 703 C CA . GLN A 1 88 ? -8.494 19.420 -14.286 1.00 49.50 88 GLN A CA 1
ATOM 704 C C . GLN A 1 88 ? -7.142 18.849 -13.814 1.00 49.50 88 GLN A C 1
ATOM 706 O O . GLN A 1 88 ? -6.492 19.494 -12.995 1.00 49.50 88 GLN A O 1
ATOM 711 N N . GLN A 1 89 ? -6.655 17.714 -14.346 1.00 50.19 89 GLN A N 1
ATOM 712 C CA . GLN A 1 89 ? -5.333 17.151 -13.966 1.00 50.19 89 GLN A CA 1
ATOM 713 C C . GLN A 1 89 ? -4.154 18.064 -14.348 1.00 50.19 89 GLN A C 1
ATOM 715 O O . GLN A 1 89 ? -3.089 17.998 -13.755 1.00 50.19 89 GLN A O 1
ATOM 720 N N . ILE A 1 90 ? -4.345 18.949 -15.328 1.00 48.88 90 ILE A N 1
ATOM 721 C CA . ILE A 1 90 ? -3.385 20.005 -15.695 1.00 48.88 90 ILE A CA 1
ATOM 722 C C . ILE A 1 90 ? -3.446 21.217 -14.753 1.00 48.88 90 ILE A C 1
ATOM 724 O O . ILE A 1 90 ? -2.533 22.038 -14.748 1.00 48.88 90 ILE A O 1
ATOM 728 N N . THR A 1 91 ? -4.540 21.373 -14.005 1.00 39.94 91 THR A N 1
ATOM 729 C CA . THR A 1 91 ? -4.832 22.558 -13.182 1.00 39.94 91 THR A CA 1
ATOM 730 C C . THR A 1 91 ? -4.567 22.320 -11.699 1.00 39.94 91 THR A C 1
ATOM 732 O O . THR A 1 91 ? -4.219 23.261 -10.989 1.00 39.94 91 THR A O 1
ATOM 735 N N . TYR A 1 92 ? -4.688 21.075 -11.241 1.00 45.12 92 TYR A N 1
ATOM 736 C CA . TYR A 1 92 ? -4.304 20.652 -9.902 1.00 45.12 92 TYR A CA 1
ATOM 737 C C . TYR A 1 92 ? -3.148 19.660 -10.008 1.00 45.12 92 TYR A C 1
ATOM 739 O O . TYR A 1 92 ? -3.223 18.761 -10.846 1.00 45.12 92 TYR A O 1
ATOM 747 N N . PRO A 1 93 ? -2.095 19.773 -9.174 1.00 54.47 93 PRO A N 1
ATOM 748 C CA . PRO A 1 93 ? -1.154 18.668 -9.027 1.00 54.47 93 PRO A CA 1
ATOM 749 C C . PRO A 1 93 ? -1.955 17.402 -8.703 1.00 54.47 93 PRO A C 1
ATOM 751 O O . PRO A 1 93 ? -2.992 17.503 -8.043 1.00 54.47 93 PRO A O 1
ATOM 754 N N . ALA A 1 94 ? -1.505 16.237 -9.179 1.00 52.84 94 ALA A N 1
ATOM 755 C CA . ALA A 1 94 ? -2.129 14.929 -8.956 1.00 52.84 94 ALA A CA 1
ATOM 756 C C . ALA A 1 94 ? -2.052 14.494 -7.476 1.00 52.84 94 ALA A C 1
ATOM 758 O O . ALA A 1 94 ? -1.611 13.403 -7.132 1.00 52.84 94 ALA A O 1
ATOM 759 N N . ILE A 1 95 ? -2.473 15.368 -6.570 1.00 55.72 95 ILE A N 1
ATOM 760 C CA . ILE A 1 95 ? -2.668 15.104 -5.164 1.00 55.72 95 ILE A CA 1
ATOM 761 C C . ILE A 1 95 ? -4.035 14.441 -5.099 1.00 55.72 95 ILE A C 1
ATOM 763 O O . ILE A 1 95 ? -5.068 15.087 -4.920 1.00 55.72 95 ILE A O 1
ATOM 767 N N . PHE A 1 96 ? -4.053 13.125 -5.296 1.00 56.66 96 PHE A N 1
ATOM 768 C CA . PHE A 1 96 ? -5.149 12.337 -4.759 1.00 56.66 96 PHE A CA 1
ATOM 769 C C . PHE A 1 96 ? -5.333 12.744 -3.293 1.00 56.66 96 PHE A C 1
ATOM 771 O O . PHE A 1 96 ? -4.352 12.961 -2.583 1.00 56.66 96 PHE A O 1
ATOM 778 N N . GLY A 1 97 ? -6.572 12.782 -2.800 1.00 66.25 97 GLY A N 1
ATOM 779 C CA . GLY A 1 97 ? -6.845 12.904 -1.360 1.00 66.25 97 GLY A CA 1
ATOM 780 C C . GLY A 1 97 ? -6.394 11.683 -0.537 1.00 66.25 97 GLY A C 1
ATOM 781 O O . GLY A 1 97 ? -6.983 11.440 0.510 1.00 66.25 97 GLY A O 1
ATOM 782 N N . PHE A 1 98 ? -5.430 10.925 -1.071 1.00 74.62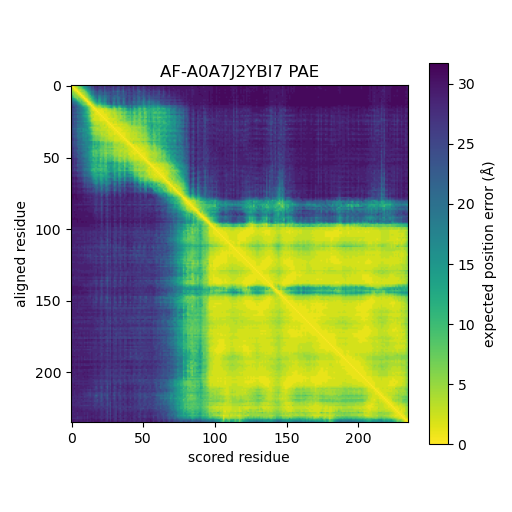 98 PHE A N 1
ATOM 783 C CA . PHE A 1 98 ? -4.754 9.716 -0.617 1.00 74.62 98 PHE A CA 1
ATOM 784 C C . PHE A 1 98 ? -3.231 9.961 -0.643 1.00 74.62 98 PHE A C 1
ATOM 786 O O . PHE A 1 98 ? -2.477 9.142 -1.137 1.00 74.62 98 PHE A O 1
ATOM 793 N N . ASN A 1 99 ? -2.766 11.130 -0.205 1.00 78.31 99 ASN A N 1
ATOM 794 C CA . ASN A 1 99 ? -1.335 11.457 -0.123 1.00 78.31 99 ASN A CA 1
ATOM 795 C C . ASN A 1 99 ? -0.978 12.052 1.245 1.00 78.31 99 ASN A C 1
ATOM 797 O O . ASN A 1 99 ? -0.028 12.818 1.371 1.00 78.31 99 ASN A O 1
ATOM 801 N N . ASP A 1 100 ? -1.756 11.709 2.274 1.00 85.50 100 ASP A N 1
ATOM 802 C CA . ASP A 1 100 ? -1.459 12.097 3.654 1.00 85.50 100 ASP A CA 1
ATOM 803 C C . ASP A 1 100 ? -0.212 11.348 4.164 1.00 85.50 100 ASP A C 1
ATOM 805 O O . ASP A 1 100 ? 0.535 11.856 4.999 1.00 85.50 100 ASP A O 1
ATOM 809 N N . LEU A 1 101 ? 0.019 10.140 3.636 1.00 88.56 101 LEU A N 1
ATOM 810 C CA . LEU A 1 101 ? 1.184 9.299 3.892 1.00 88.56 101 LEU A CA 1
ATOM 811 C C . LEU A 1 101 ? 1.539 8.518 2.617 1.00 88.56 101 LEU A C 1
ATOM 813 O O . LEU A 1 101 ? 0.650 7.984 1.953 1.00 88.56 101 LEU A O 1
ATOM 817 N N . HIS A 1 102 ? 2.831 8.442 2.302 1.00 92.25 102 HIS A N 1
ATOM 818 C CA . HIS A 1 102 ? 3.371 7.647 1.201 1.00 92.25 102 HIS A CA 1
ATOM 819 C C . HIS A 1 102 ? 4.379 6.638 1.757 1.00 92.25 102 HIS A C 1
ATOM 821 O O . HIS A 1 102 ? 5.336 7.024 2.434 1.00 92.25 102 HIS A O 1
ATOM 827 N N . ILE A 1 103 ? 4.133 5.353 1.495 1.00 94.31 103 ILE A N 1
ATOM 828 C CA . ILE A 1 103 ? 4.987 4.241 1.926 1.00 94.31 103 ILE A CA 1
ATOM 829 C C . ILE A 1 103 ? 5.394 3.423 0.706 1.00 94.31 103 ILE A C 1
ATOM 831 O O . ILE A 1 103 ? 4.551 3.025 -0.095 1.00 94.31 103 ILE A O 1
ATOM 835 N N . GLU A 1 104 ? 6.677 3.124 0.585 1.00 95.38 104 GLU A N 1
ATOM 836 C CA . GLU A 1 104 ? 7.191 2.175 -0.399 1.00 95.38 104 GLU A CA 1
ATOM 837 C C . GLU A 1 104 ? 7.572 0.887 0.313 1.00 95.38 104 GLU A C 1
ATOM 839 O O . GLU A 1 104 ? 8.344 0.927 1.269 1.00 95.38 104 GLU A O 1
ATOM 844 N N . ALA A 1 105 ? 7.060 -0.249 -0.149 1.00 96.31 105 ALA A N 1
ATOM 845 C CA . ALA A 1 105 ? 7.370 -1.545 0.438 1.00 96.31 105 ALA A CA 1
ATOM 846 C C . ALA A 1 105 ? 7.535 -2.606 -0.652 1.00 96.31 105 ALA A C 1
ATOM 848 O O . ALA A 1 105 ? 6.747 -2.675 -1.598 1.00 96.31 105 ALA A O 1
ATOM 849 N N . ILE A 1 106 ? 8.557 -3.451 -0.520 1.00 95.25 106 ILE A N 1
ATOM 850 C CA . ILE A 1 106 ? 8.676 -4.673 -1.323 1.00 95.25 106 ILE A CA 1
ATOM 851 C C . ILE A 1 106 ? 7.821 -5.784 -0.699 1.00 95.25 106 ILE A C 1
ATOM 853 O O . ILE A 1 106 ? 7.201 -5.595 0.344 1.00 95.25 106 ILE A O 1
ATOM 857 N N . ARG A 1 107 ? 7.748 -6.965 -1.318 1.00 94.00 107 ARG A N 1
ATOM 858 C CA . ARG A 1 107 ? 6.938 -8.106 -0.837 1.00 94.00 107 ARG A CA 1
ATOM 859 C C . ARG A 1 107 ? 5.436 -7.817 -0.769 1.00 94.00 107 ARG A C 1
ATOM 861 O O . ARG A 1 107 ? 4.719 -8.428 0.011 1.00 94.00 107 ARG A O 1
ATOM 868 N N . HIS A 1 108 ? 4.962 -6.934 -1.636 1.00 94.75 108 HIS A N 1
ATOM 869 C CA . HIS A 1 108 ? 3.545 -6.602 -1.777 1.00 94.75 108 HIS A CA 1
ATOM 870 C C . HIS A 1 108 ? 2.986 -7.071 -3.121 1.00 94.75 108 HIS A C 1
ATOM 872 O O . HIS A 1 108 ? 1.928 -6.644 -3.554 1.00 94.75 108 HIS A O 1
ATOM 878 N N . VAL A 1 109 ? 3.654 -8.001 -3.797 1.00 92.31 109 VAL A N 1
ATOM 879 C CA . VAL A 1 109 ? 3.119 -8.653 -4.993 1.00 92.31 109 VAL A CA 1
ATOM 880 C C . VAL A 1 109 ? 3.123 -10.154 -4.769 1.00 92.31 109 VAL A C 1
ATOM 882 O O . VAL A 1 109 ? 4.098 -10.726 -4.278 1.00 92.31 109 VAL A O 1
ATOM 885 N N . LYS A 1 110 ? 2.018 -10.804 -5.137 1.00 90.00 110 LYS A N 1
ATOM 886 C CA . LYS A 1 110 ? 1.914 -12.257 -5.092 1.00 90.00 110 LYS A CA 1
ATOM 887 C C . LYS A 1 110 ? 2.956 -12.884 -6.036 1.00 90.00 110 LYS A C 1
ATOM 889 O O . LYS A 1 110 ? 2.986 -12.538 -7.219 1.00 90.00 110 LYS A O 1
ATOM 894 N N . PRO A 1 111 ? 3.809 -13.809 -5.557 1.00 89.06 111 PRO A N 1
ATOM 895 C CA . PRO A 1 111 ? 4.878 -14.361 -6.387 1.00 89.06 111 PRO A CA 1
ATOM 896 C C . PRO A 1 111 ? 4.385 -15.208 -7.566 1.00 89.06 111 PRO A C 1
ATOM 898 O O . PRO A 1 111 ? 4.976 -15.166 -8.637 1.00 89.06 111 PRO A O 1
ATOM 901 N N . ASP A 1 112 ? 3.324 -16.003 -7.385 1.00 87.62 112 ASP A N 1
ATOM 902 C CA . ASP A 1 112 ? 2.804 -16.947 -8.396 1.00 87.62 112 ASP A CA 1
ATOM 903 C C . ASP A 1 112 ? 3.890 -17.801 -9.082 1.00 87.62 112 ASP A C 1
ATOM 905 O O . ASP A 1 112 ? 3.875 -18.033 -10.290 1.00 87.62 112 ASP A O 1
ATOM 909 N N . GLY A 1 113 ? 4.862 -18.269 -8.295 1.00 87.62 113 GLY A N 1
ATOM 910 C CA . GLY A 1 113 ? 5.990 -19.067 -8.784 1.00 87.62 113 GLY A CA 1
ATOM 911 C C . GLY A 1 113 ? 7.184 -18.257 -9.300 1.00 87.62 113 GLY A C 1
ATOM 912 O O . GLY A 1 113 ? 8.194 -18.860 -9.654 1.00 87.62 113 GLY A O 1
ATOM 913 N N . ASP A 1 114 ? 7.108 -16.926 -9.289 1.00 89.56 114 ASP A N 1
ATOM 914 C CA . ASP A 1 114 ? 8.205 -16.009 -9.602 1.00 89.56 114 ASP A CA 1
ATOM 915 C C . ASP A 1 114 ? 8.644 -15.222 -8.348 1.00 89.56 114 ASP A C 1
ATOM 917 O O . ASP A 1 114 ? 8.018 -14.224 -7.978 1.00 89.56 114 ASP A O 1
ATOM 921 N N . PRO A 1 115 ? 9.735 -15.641 -7.678 1.00 90.06 115 PRO A N 1
ATOM 922 C CA . PRO A 1 115 ? 10.255 -14.953 -6.499 1.00 90.06 115 PRO A CA 1
ATOM 923 C C . PRO A 1 115 ? 10.707 -13.515 -6.765 1.00 90.06 115 PRO A C 1
ATOM 925 O O . PRO A 1 115 ? 10.744 -12.725 -5.827 1.00 90.06 115 PRO A O 1
ATOM 928 N N . SER A 1 116 ? 11.029 -13.143 -8.010 1.00 90.38 116 SER A N 1
ATOM 929 C CA . SER A 1 116 ? 11.479 -11.778 -8.318 1.00 90.38 116 SER A CA 1
ATOM 930 C C . SER A 1 116 ? 10.390 -10.730 -8.074 1.00 90.38 116 SER A C 1
ATOM 932 O O . SER A 1 116 ? 10.697 -9.578 -7.780 1.00 90.38 116 SER A O 1
ATOM 934 N N . LYS A 1 117 ? 9.114 -11.137 -8.089 1.00 91.12 117 LYS A N 1
ATOM 935 C CA . LYS A 1 117 ? 7.987 -10.264 -7.744 1.00 91.12 117 LYS A CA 1
ATOM 936 C C . LYS A 1 117 ? 8.006 -9.797 -6.288 1.00 91.12 117 LYS A C 1
ATOM 938 O O . LYS A 1 117 ? 7.426 -8.762 -5.984 1.00 91.12 117 LYS A O 1
ATOM 943 N N . LEU A 1 118 ? 8.689 -10.512 -5.393 1.00 92.12 118 LEU A N 1
ATOM 944 C CA . LEU A 1 118 ? 8.869 -10.066 -4.011 1.00 92.12 118 LEU A CA 1
ATOM 945 C C . LEU A 1 118 ? 9.771 -8.833 -3.902 1.00 92.12 118 LEU A C 1
ATOM 947 O O . LEU A 1 118 ? 9.731 -8.185 -2.868 1.00 92.12 118 LEU A O 1
ATOM 951 N N . GLU A 1 119 ? 10.532 -8.494 -4.945 1.00 93.12 119 GLU A N 1
ATOM 952 C CA . GLU A 1 119 ? 11.392 -7.303 -5.006 1.00 93.12 119 GLU A CA 1
ATOM 953 C C . GLU A 1 119 ? 10.711 -6.110 -5.691 1.00 93.12 119 GLU A C 1
ATOM 955 O O . GLU A 1 119 ? 11.299 -5.038 -5.817 1.00 93.12 119 GLU A O 1
ATOM 960 N N . VAL A 1 120 ? 9.470 -6.277 -6.157 1.00 91.94 120 VAL A N 1
ATOM 961 C CA . VAL A 1 120 ? 8.701 -5.171 -6.729 1.00 91.94 120 VAL A CA 1
ATOM 962 C C . VAL A 1 120 ? 8.322 -4.213 -5.608 1.00 91.94 120 VAL A C 1
ATOM 964 O O . VAL A 1 120 ? 7.643 -4.603 -4.658 1.00 91.94 120 VAL A O 1
ATOM 967 N N . VAL A 1 121 ? 8.748 -2.958 -5.749 1.00 93.94 121 VAL A N 1
ATOM 968 C CA . VAL A 1 121 ? 8.336 -1.865 -4.870 1.00 93.94 121 VAL A CA 1
ATOM 969 C C . VAL A 1 121 ? 6.884 -1.517 -5.165 1.00 93.94 121 VAL A C 1
ATOM 971 O O . VAL A 1 121 ? 6.511 -1.250 -6.307 1.00 93.94 121 VAL A O 1
ATOM 974 N N . VAL A 1 122 ? 6.070 -1.521 -4.119 1.00 95.25 122 VAL A N 1
ATOM 975 C CA . VAL A 1 122 ? 4.670 -1.121 -4.163 1.00 95.25 122 VAL A CA 1
ATOM 976 C C . VAL A 1 122 ? 4.516 0.170 -3.384 1.00 95.25 122 VAL A C 1
ATOM 978 O O . VAL A 1 122 ? 4.915 0.266 -2.222 1.00 95.25 122 VAL A O 1
ATOM 981 N N . HIS A 1 123 ? 3.923 1.158 -4.042 1.00 94.75 123 HIS A N 1
ATOM 982 C CA . HIS A 1 123 ? 3.662 2.470 -3.478 1.00 94.75 123 HIS A CA 1
ATOM 983 C C . HIS A 1 123 ? 2.274 2.488 -2.845 1.00 94.75 123 HIS A C 1
ATOM 985 O O . HIS A 1 123 ? 1.273 2.236 -3.519 1.00 94.75 123 HIS A O 1
ATOM 991 N N . HIS A 1 124 ? 2.229 2.805 -1.559 1.00 95.25 124 HIS A N 1
ATOM 992 C CA . HIS A 1 124 ? 1.031 2.960 -0.752 1.00 95.25 124 HIS A CA 1
ATOM 993 C C . HIS A 1 124 ? 0.776 4.452 -0.608 1.00 95.25 124 HIS A C 1
ATOM 995 O O . HIS A 1 124 ? 1.498 5.149 0.102 1.00 95.25 124 HIS A O 1
ATOM 1001 N N . HIS A 1 125 ? -0.246 4.938 -1.297 1.00 93.12 125 HIS A N 1
ATOM 1002 C CA . HIS A 1 125 ? -0.682 6.325 -1.232 1.00 93.12 125 HIS A CA 1
ATOM 1003 C C . HIS A 1 125 ? -1.926 6.384 -0.351 1.00 93.12 125 HIS A C 1
ATOM 1005 O O . HIS A 1 125 ? -2.997 5.910 -0.741 1.00 93.12 125 HIS A O 1
ATOM 1011 N N . CYS A 1 126 ? -1.759 6.876 0.876 1.00 92.50 126 CYS A N 1
ATOM 1012 C CA . CYS A 1 126 ? -2.721 6.716 1.956 1.00 92.50 126 CYS A CA 1
ATOM 1013 C C . CYS A 1 126 ? -3.510 7.988 2.259 1.00 92.50 126 CYS A C 1
ATOM 1015 O O . CYS A 1 126 ? -2.982 9.101 2.271 1.00 92.50 126 CYS A O 1
ATOM 1017 N N . LYS A 1 127 ? -4.789 7.793 2.576 1.00 91.62 127 LYS A N 1
ATOM 1018 C CA . LYS A 1 127 ? -5.633 8.755 3.277 1.00 91.62 127 LYS A CA 1
ATOM 1019 C C . LYS A 1 127 ? -5.749 8.333 4.735 1.00 91.62 127 LYS A C 1
ATOM 1021 O O . LYS A 1 127 ? -6.148 7.195 4.984 1.00 91.62 127 LYS A O 1
ATOM 1026 N N . VAL A 1 128 ? -5.443 9.229 5.667 1.00 86.38 128 VAL A N 1
ATOM 1027 C CA . VAL A 1 128 ? -5.570 8.977 7.113 1.00 86.38 128 VAL A CA 1
ATOM 1028 C C . VAL A 1 128 ? -6.858 9.623 7.628 1.00 86.38 128 VAL A C 1
ATOM 1030 O O . VAL A 1 128 ? -7.222 10.723 7.208 1.00 86.38 128 VAL A O 1
ATOM 1033 N N . TYR A 1 129 ? -7.569 8.934 8.518 1.00 84.06 129 TYR A N 1
ATOM 1034 C CA . TYR A 1 129 ? -8.841 9.384 9.085 1.00 84.06 129 TYR A CA 1
ATOM 1035 C C . TYR A 1 129 ? -8.707 9.786 10.560 1.00 84.06 129 TYR A C 1
ATOM 1037 O O . TYR A 1 129 ? -7.734 9.447 11.234 1.00 84.06 129 TYR A O 1
ATOM 1045 N N . ASP A 1 130 ? -9.711 10.502 11.074 1.00 81.19 130 ASP A N 1
ATOM 1046 C CA . ASP A 1 130 ? -9.727 11.021 12.452 1.00 81.19 130 ASP A CA 1
ATOM 1047 C C . ASP A 1 130 ? -9.683 9.916 13.525 1.00 81.19 130 ASP A C 1
ATOM 1049 O O . ASP A 1 130 ? -9.266 10.162 14.656 1.00 81.19 130 ASP A O 1
ATOM 1053 N N . ASP A 1 131 ? -10.101 8.696 13.181 1.00 83.00 131 ASP A N 1
ATOM 1054 C CA . ASP A 1 131 ? -10.061 7.511 14.046 1.00 83.00 131 ASP A CA 1
ATOM 1055 C C . ASP A 1 131 ? -8.737 6.731 13.950 1.00 83.00 131 ASP A C 1
ATOM 1057 O O . ASP A 1 131 ? -8.643 5.601 14.434 1.00 83.00 131 ASP A O 1
ATOM 1061 N N . MET A 1 132 ? -7.713 7.336 13.338 1.00 82.31 132 MET A N 1
ATOM 1062 C CA . MET A 1 132 ? -6.382 6.766 13.116 1.00 82.31 132 MET A CA 1
ATOM 1063 C C . MET A 1 132 ? -6.361 5.538 12.196 1.00 82.31 132 MET A C 1
ATOM 1065 O O . MET A 1 132 ? -5.329 4.872 12.091 1.00 82.31 132 MET A O 1
ATOM 1069 N N . THR A 1 133 ? -7.463 5.242 11.504 1.00 90.81 133 THR A N 1
ATOM 1070 C CA . THR A 1 133 ? -7.446 4.297 10.387 1.00 90.81 133 THR A CA 1
ATOM 1071 C C . THR A 1 133 ? -6.866 4.955 9.141 1.00 90.81 133 THR A C 1
ATOM 1073 O O . THR A 1 133 ? -6.786 6.184 9.028 1.00 90.81 133 THR A O 1
ATOM 1076 N N . ALA A 1 134 ? -6.468 4.134 8.174 1.00 93.62 134 ALA A N 1
ATOM 1077 C CA . ALA A 1 134 ? -6.090 4.621 6.859 1.00 93.62 134 ALA A CA 1
ATOM 1078 C C . ALA A 1 134 ? -6.613 3.712 5.750 1.00 93.62 134 ALA A C 1
ATOM 1080 O O . ALA A 1 134 ? -6.886 2.527 5.947 1.00 93.62 134 ALA A O 1
ATOM 1081 N N . ALA A 1 135 ? -6.745 4.287 4.562 1.00 96.50 135 ALA A N 1
ATOM 1082 C CA . ALA A 1 135 ? -6.948 3.544 3.330 1.00 96.50 135 ALA A CA 1
ATOM 1083 C C 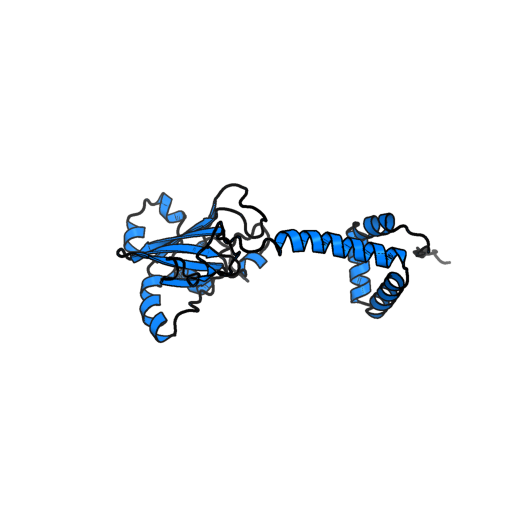. ALA A 1 135 ? -5.862 3.956 2.341 1.00 96.50 135 ALA A C 1
ATOM 1085 O O . ALA A 1 135 ? -5.688 5.150 2.103 1.00 96.50 135 ALA A O 1
ATOM 1086 N N . CYS A 1 136 ? -5.152 2.992 1.763 1.00 95.81 136 CYS A N 1
ATOM 1087 C CA . CYS A 1 136 ? -4.043 3.237 0.852 1.00 95.81 136 CYS A CA 1
ATOM 1088 C C . CYS A 1 136 ? -4.331 2.655 -0.524 1.00 95.81 136 CYS A C 1
ATOM 1090 O O . CYS A 1 136 ? -4.625 1.471 -0.651 1.00 95.81 136 CYS A O 1
ATOM 1092 N N . LEU A 1 137 ? -4.229 3.476 -1.565 1.00 95.38 137 LEU A N 1
ATOM 1093 C CA . LEU A 1 137 ? -4.216 2.990 -2.939 1.00 95.38 137 LEU A CA 1
ATOM 1094 C C . LEU A 1 137 ? -2.826 2.443 -3.260 1.00 95.38 137 LEU A C 1
ATOM 1096 O O . LEU A 1 137 ? -1.824 3.108 -2.996 1.00 95.38 137 LEU A O 1
ATOM 1100 N N . LEU A 1 138 ? -2.786 1.241 -3.833 1.00 95.06 138 LEU A N 1
ATOM 1101 C CA . LEU A 1 138 ? -1.547 0.526 -4.125 1.00 95.06 138 LEU A CA 1
ATOM 1102 C C . LEU A 1 138 ? -1.179 0.679 -5.593 1.00 95.06 138 LEU A C 1
ATOM 1104 O O . LEU A 1 138 ? -2.010 0.390 -6.460 1.00 95.06 138 LEU A O 1
ATOM 1108 N N . PHE A 1 139 ? 0.062 1.077 -5.873 1.00 92.00 139 PHE A N 1
ATOM 1109 C CA . PHE A 1 139 ? 0.574 1.276 -7.227 1.00 92.00 139 PHE A CA 1
ATOM 1110 C C . PHE A 1 139 ? 1.902 0.538 -7.474 1.00 92.00 139 PHE A C 1
ATOM 1112 O O . PHE A 1 139 ? 2.774 0.538 -6.607 1.00 92.00 139 PHE A O 1
ATOM 1119 N N . PRO A 1 140 ? 2.092 -0.054 -8.668 1.00 83.69 140 PRO A N 1
ATOM 1120 C CA . PRO A 1 140 ? 3.281 -0.844 -9.002 1.00 83.69 140 PRO A CA 1
ATOM 1121 C C . PRO A 1 140 ? 4.506 -0.030 -9.453 1.00 83.69 140 PRO A C 1
ATOM 1123 O O . PRO A 1 140 ? 5.593 -0.587 -9.574 1.00 83.69 140 PRO A O 1
ATOM 1126 N N . THR A 1 141 ? 4.317 1.241 -9.814 1.00 76.88 141 THR A N 1
ATOM 1127 C CA . THR A 1 141 ? 5.339 2.101 -10.448 1.00 76.88 141 THR A CA 1
ATOM 1128 C C . THR A 1 141 ? 5.328 3.539 -9.917 1.00 76.88 141 THR A C 1
ATOM 1130 O O . THR A 1 141 ? 6.053 4.385 -10.439 1.00 76.88 141 THR A O 1
ATOM 1133 N N . GLY A 1 142 ? 4.510 3.810 -8.892 1.00 72.44 142 GLY A N 1
ATOM 1134 C CA . GLY A 1 142 ? 4.245 5.141 -8.345 1.00 72.44 142 GLY A CA 1
ATOM 1135 C C . GLY A 1 142 ? 2.933 5.752 -8.852 1.00 72.44 142 GLY A C 1
ATOM 1136 O O . GLY A 1 142 ? 2.017 5.043 -9.266 1.00 72.44 142 GLY A O 1
ATOM 1137 N N . MET A 1 143 ? 2.841 7.084 -8.793 1.00 70.25 143 MET A N 1
ATOM 1138 C CA . MET A 1 143 ? 1.674 7.873 -9.215 1.00 70.25 143 MET A CA 1
ATOM 1139 C C . MET A 1 143 ? 1.966 8.751 -10.449 1.00 70.25 143 MET A C 1
ATOM 1141 O O . MET A 1 143 ? 1.834 9.975 -10.415 1.00 70.25 143 MET A O 1
ATOM 1145 N N . GLY A 1 144 ? 2.376 8.146 -11.564 1.00 66.88 144 GLY A N 1
ATOM 1146 C CA . GLY A 1 144 ? 2.401 8.814 -12.866 1.00 66.88 144 GLY A CA 1
ATOM 1147 C C . GLY A 1 144 ? 0.997 9.014 -13.456 1.00 66.88 144 GLY A C 1
ATOM 1148 O O . GLY A 1 144 ? 0.038 8.346 -13.076 1.00 66.88 144 GLY A O 1
ATOM 1149 N N . ASP A 1 145 ? 0.864 9.893 -14.455 1.00 59.59 145 ASP A N 1
ATOM 1150 C CA . ASP A 1 145 ? -0.433 10.299 -15.036 1.00 59.59 145 ASP A CA 1
ATOM 1151 C C . ASP A 1 145 ? -1.298 9.155 -15.596 1.00 59.59 145 ASP A C 1
ATOM 1153 O O . ASP A 1 145 ? -2.491 9.348 -15.838 1.00 59.59 145 ASP A O 1
ATOM 1157 N N . GLN A 1 146 ? -0.701 7.999 -15.889 1.00 68.94 146 GLN A N 1
ATOM 1158 C CA . GLN A 1 146 ? -1.372 6.822 -16.453 1.00 68.94 146 GLN A CA 1
ATOM 1159 C C . GLN A 1 146 ? -1.307 5.600 -15.533 1.00 68.94 146 GLN A C 1
ATOM 1161 O O . GLN A 1 146 ? -1.836 4.543 -15.900 1.00 68.94 146 GLN A O 1
ATOM 1166 N N . ASP A 1 147 ? -0.677 5.738 -14.366 1.00 75.25 147 ASP A N 1
ATOM 1167 C CA . ASP A 1 147 ? -0.580 4.653 -13.407 1.00 75.25 147 ASP A CA 1
ATOM 1168 C C . ASP A 1 147 ? -1.955 4.392 -12.805 1.00 75.25 147 ASP A C 1
ATOM 1170 O O . ASP A 1 147 ? -2.742 5.297 -12.513 1.00 75.25 147 ASP A O 1
ATOM 1174 N N . LYS A 1 148 ? -2.280 3.110 -12.685 1.00 83.25 148 LYS A N 1
ATOM 1175 C CA . LYS A 1 148 ? -3.573 2.661 -12.186 1.00 83.25 148 LYS A CA 1
ATOM 1176 C C . LYS A 1 148 ? -3.348 1.923 -10.885 1.00 83.25 148 LYS A C 1
ATOM 1178 O O . LYS A 1 148 ? -2.469 1.058 -10.848 1.00 83.25 148 LYS A O 1
ATOM 1183 N N . PRO A 1 149 ? -4.160 2.202 -9.855 1.00 90.62 149 PRO A N 1
ATOM 1184 C CA . PRO A 1 149 ? -4.090 1.410 -8.654 1.00 90.62 149 PRO A CA 1
ATOM 1185 C C . PRO A 1 149 ? -4.490 -0.025 -8.987 1.00 90.62 149 PRO A C 1
ATOM 1187 O O . PRO A 1 149 ? -5.368 -0.281 -9.824 1.00 90.62 149 PRO A O 1
ATOM 1190 N N . TYR A 1 150 ? -3.835 -0.966 -8.328 1.00 92.88 150 TYR A N 1
ATOM 1191 C CA . TYR A 1 150 ? -4.119 -2.388 -8.497 1.00 92.88 150 TYR A CA 1
ATOM 1192 C C . TYR A 1 150 ? -4.612 -3.072 -7.240 1.00 92.88 150 TYR A C 1
ATOM 1194 O O . TYR A 1 150 ? -5.158 -4.172 -7.318 1.00 92.88 150 TYR A O 1
ATOM 1202 N N . GLY A 1 151 ? -4.557 -2.365 -6.120 1.00 95.62 151 GLY A N 1
ATOM 1203 C CA . GLY A 1 151 ? -5.194 -2.780 -4.894 1.00 95.62 151 GLY A CA 1
ATOM 1204 C C . GLY A 1 151 ? -5.494 -1.612 -3.975 1.00 95.62 151 GLY A C 1
ATOM 1205 O O . GLY A 1 151 ? -5.215 -0.448 -4.282 1.00 95.62 151 GLY A O 1
ATOM 1206 N N . ILE A 1 152 ? -6.068 -1.973 -2.839 1.00 97.25 152 ILE A N 1
ATOM 1207 C CA . ILE A 1 152 ? -6.255 -1.112 -1.686 1.00 97.25 152 ILE A CA 1
ATOM 1208 C C . ILE A 1 152 ? -5.765 -1.849 -0.447 1.00 97.25 152 ILE A C 1
ATOM 1210 O O . ILE A 1 152 ? -6.000 -3.048 -0.290 1.00 97.25 152 ILE A O 1
ATOM 1214 N N . GLU A 1 153 ? -5.127 -1.119 0.446 1.00 98.31 153 GLU A N 1
ATOM 1215 C CA . GLU A 1 153 ? -4.898 -1.563 1.807 1.00 98.31 153 GLU A CA 1
ATOM 1216 C C . GLU A 1 153 ? -5.792 -0.780 2.763 1.00 98.31 153 GLU A C 1
ATOM 1218 O O . GLU A 1 153 ? -5.869 0.446 2.687 1.00 98.31 153 GLU A O 1
ATOM 1223 N N . TYR A 1 154 ? -6.462 -1.488 3.669 1.00 98.25 154 TYR A N 1
ATOM 1224 C CA . TYR A 1 154 ? -7.065 -0.882 4.850 1.00 98.25 154 TYR A CA 1
ATOM 1225 C C . TYR A 1 154 ? -6.154 -1.074 6.048 1.00 98.25 154 TYR A C 1
ATOM 1227 O O . TYR A 1 154 ? -5.677 -2.181 6.288 1.00 98.25 154 TYR A O 1
ATOM 1235 N N . VAL A 1 155 ? -5.973 -0.006 6.816 1.00 98.25 155 VAL A N 1
ATOM 1236 C CA . VAL A 1 155 ? -5.150 0.012 8.019 1.00 98.25 155 VAL A CA 1
ATOM 1237 C C . VAL A 1 155 ? -6.022 0.335 9.221 1.00 98.25 155 VAL A C 1
ATOM 1239 O O . VAL A 1 155 ? -6.762 1.320 9.207 1.00 98.25 155 VAL A O 1
ATOM 1242 N N . VAL A 1 156 ? -5.911 -0.477 10.268 1.00 98.12 156 VAL A N 1
ATOM 1243 C CA . VAL A 1 156 ? -6.596 -0.278 11.553 1.00 98.12 156 VAL A CA 1
ATOM 1244 C C . VAL A 1 156 ? -5.595 -0.248 12.701 1.00 98.12 156 VAL A C 1
ATOM 1246 O O . VAL A 1 156 ? -4.493 -0.792 12.602 1.00 98.12 156 VAL A O 1
ATOM 1249 N N . THR A 1 157 ? -5.970 0.377 13.815 1.00 96.38 157 THR A N 1
ATOM 1250 C CA . THR A 1 157 ? -5.132 0.382 15.021 1.00 96.38 157 THR A CA 1
ATOM 1251 C C . THR A 1 157 ? -5.078 -1.006 15.661 1.00 96.38 157 THR A C 1
ATOM 1253 O O . THR A 1 157 ? -5.977 -1.827 15.470 1.00 96.38 157 THR A O 1
ATOM 1256 N N . ALA A 1 158 ? -4.052 -1.277 16.473 1.00 96.25 158 ALA A N 1
ATOM 1257 C CA . ALA A 1 158 ? -3.985 -2.513 17.257 1.00 96.25 158 ALA A CA 1
ATOM 1258 C C . ALA A 1 158 ? -5.210 -2.717 18.176 1.00 96.25 158 ALA A C 1
ATOM 1260 O O . ALA A 1 158 ? -5.632 -3.852 18.392 1.00 96.25 158 ALA A O 1
ATOM 1261 N N . GLU A 1 159 ? -5.798 -1.630 18.686 1.00 93.31 159 GLU A N 1
ATOM 1262 C CA . GLU A 1 159 ? -7.021 -1.668 19.499 1.00 93.31 159 GLU A CA 1
ATOM 1263 C C . GLU A 1 159 ? -8.226 -2.129 18.670 1.00 93.31 159 GLU A C 1
ATOM 1265 O O . GLU A 1 159 ? -8.889 -3.092 19.045 1.00 93.31 159 GLU A O 1
ATOM 1270 N N . GLN A 1 160 ? -8.452 -1.523 17.500 1.00 96.31 160 GLN A N 1
ATOM 1271 C CA . GLN A 1 160 ? -9.533 -1.921 16.592 1.00 96.31 160 GLN A CA 1
ATOM 1272 C C . GLN A 1 160 ? -9.335 -3.347 16.057 1.00 96.31 160 GLN A C 1
ATOM 1274 O O . GLN A 1 160 ? -10.290 -4.111 15.949 1.00 96.31 160 GLN A O 1
ATOM 1279 N N . PHE A 1 161 ? -8.090 -3.748 15.776 1.00 98.31 161 PHE A N 1
ATOM 1280 C CA . PHE A 1 161 ? -7.761 -5.121 15.394 1.00 98.31 161 PHE A CA 1
ATOM 1281 C C . PHE A 1 161 ? -8.150 -6.132 16.482 1.00 98.31 161 PHE A C 1
ATOM 1283 O O . PHE A 1 161 ? -8.650 -7.215 16.174 1.00 98.31 161 PHE A O 1
ATOM 1290 N N . ALA A 1 162 ? -7.946 -5.798 17.761 1.00 97.56 162 ALA A N 1
ATOM 1291 C CA . ALA A 1 162 ? -8.282 -6.686 18.871 1.00 97.56 162 ALA A CA 1
ATOM 1292 C C . ALA A 1 162 ? -9.789 -6.991 18.952 1.00 97.56 162 ALA A C 1
ATOM 1294 O O . ALA A 1 162 ? -10.153 -8.087 19.388 1.00 97.56 162 ALA A O 1
ATOM 1295 N N . GLU A 1 163 ? -10.631 -6.062 18.490 1.00 97.69 163 GLU A N 1
ATOM 1296 C CA . GLU A 1 163 ? -12.093 -6.180 18.439 1.00 97.69 163 GLU A CA 1
ATOM 1297 C C . GLU A 1 163 ? -12.606 -7.028 17.262 1.00 97.69 163 GLU A C 1
ATOM 1299 O O . GLU A 1 163 ? -13.776 -7.418 17.252 1.00 97.69 163 GLU A O 1
ATOM 1304 N N . LEU A 1 164 ? -11.755 -7.345 16.279 1.00 97.94 164 LEU A N 1
ATOM 1305 C CA . LEU A 1 164 ? -12.149 -8.167 15.137 1.00 97.94 164 LEU A CA 1
ATOM 1306 C C . LEU A 1 164 ? -12.460 -9.618 15.555 1.00 97.94 164 LEU A C 1
ATOM 1308 O O . LEU A 1 164 ? -11.825 -10.149 16.473 1.00 97.94 164 LEU A O 1
ATOM 1312 N N . PRO A 1 165 ? -13.377 -10.305 14.845 1.00 98.31 165 PRO A N 1
ATOM 1313 C CA . PRO A 1 165 ? -13.556 -11.748 14.981 1.00 98.31 165 PRO A CA 1
ATOM 1314 C C . PRO A 1 165 ? -12.244 -12.509 14.746 1.00 98.31 165 PRO A C 1
ATOM 1316 O O . PRO A 1 165 ? -11.431 -12.122 13.907 1.00 98.31 165 PRO A O 1
ATOM 1319 N N . GLU A 1 166 ? -12.032 -13.617 15.456 1.00 97.50 166 GLU A N 1
ATOM 1320 C CA . GLU A 1 166 ? -10.780 -14.386 15.365 1.00 97.50 166 GLU A CA 1
ATOM 1321 C C . GLU A 1 166 ? -10.511 -14.913 13.950 1.00 97.50 166 GLU A C 1
ATOM 1323 O O . GLU A 1 166 ? -9.375 -14.899 13.480 1.00 97.50 166 GLU A O 1
ATOM 1328 N N . GLU A 1 167 ? -11.555 -15.325 13.233 1.00 96.44 167 GLU A N 1
ATOM 1329 C CA . GLU A 1 167 ? -11.460 -15.766 11.842 1.00 96.44 167 GLU A CA 1
ATOM 1330 C C . GLU A 1 167 ? -11.029 -14.652 10.880 1.00 96.44 167 GLU A C 1
ATOM 1332 O O . GLU A 1 167 ? -10.443 -14.932 9.835 1.00 96.44 167 GLU A O 1
ATOM 1337 N N . GLU A 1 168 ? -11.295 -13.394 11.232 1.00 97.31 168 GLU A N 1
ATOM 1338 C CA . GLU A 1 168 ? -10.968 -12.237 10.407 1.00 97.31 168 GLU A CA 1
ATOM 1339 C C . GLU A 1 168 ? -9.497 -11.841 10.574 1.00 97.31 168 GLU A C 1
ATOM 1341 O O . GLU A 1 168 ? -8.842 -11.479 9.597 1.00 97.31 168 GLU A O 1
ATOM 1346 N N . LYS A 1 169 ? -8.934 -11.998 11.778 1.00 97.44 169 LYS A N 1
ATOM 1347 C CA . LYS A 1 169 ? -7.541 -11.642 12.102 1.00 97.44 169 LYS A CA 1
ATOM 1348 C C . LYS A 1 169 ? -6.506 -12.318 11.196 1.00 97.44 169 LYS A C 1
ATOM 1350 O O . LYS A 1 169 ? -5.449 -11.745 10.948 1.00 97.44 169 LYS A O 1
ATOM 1355 N N . ALA A 1 170 ? -6.820 -13.493 10.647 1.00 96.44 170 ALA A N 1
ATOM 1356 C CA . ALA A 1 170 ? -5.945 -14.243 9.742 1.00 96.44 170 ALA A CA 1
ATOM 1357 C C . ALA A 1 170 ? -5.659 -13.543 8.397 1.00 96.44 170 ALA A C 1
ATOM 1359 O O . ALA A 1 170 ? -4.730 -13.943 7.692 1.00 96.44 170 ALA A O 1
ATOM 1360 N N . TYR A 1 171 ? -6.443 -12.524 8.031 1.00 97.69 171 TYR A N 1
ATOM 1361 C CA . TYR A 1 171 ? -6.273 -11.767 6.786 1.00 97.69 171 TYR A CA 1
ATOM 1362 C C . TYR A 1 171 ? -5.420 -10.505 6.926 1.00 97.69 171 TYR A C 1
ATOM 1364 O O . TYR A 1 171 ? -5.158 -9.836 5.926 1.00 97.69 171 TYR A O 1
ATOM 1372 N N . TRP A 1 172 ? -5.009 -10.170 8.145 1.00 98.38 172 TRP A N 1
ATOM 1373 C CA . TRP A 1 172 ? -4.273 -8.951 8.445 1.00 98.38 172 TRP A CA 1
ATOM 1374 C C . TRP A 1 172 ? -2.799 -9.260 8.680 1.00 98.38 172 TRP A C 1
ATOM 1376 O O . TRP A 1 172 ? -2.420 -10.396 8.967 1.00 98.38 172 TRP A O 1
ATOM 1386 N N . HIS A 1 173 ? -1.963 -8.237 8.577 1.00 98.00 173 HIS A N 1
ATOM 1387 C CA . HIS A 1 173 ? -0.555 -8.316 8.933 1.00 98.00 173 HIS A CA 1
ATOM 1388 C C . HIS A 1 173 ? -0.163 -7.135 9.816 1.00 98.00 173 HIS A C 1
ATOM 1390 O O . HIS A 1 173 ? -0.706 -6.042 9.691 1.00 98.00 173 HIS A O 1
ATOM 1396 N N . TYR A 1 174 ? 0.761 -7.376 10.742 1.00 98.19 174 TYR A N 1
ATOM 1397 C CA . TYR A 1 174 ? 1.177 -6.389 11.733 1.00 98.19 174 TYR A CA 1
ATOM 1398 C C . TYR A 1 174 ? 2.393 -5.595 11.249 1.00 98.19 174 TYR A C 1
ATOM 1400 O O . TYR A 1 174 ? 3.470 -6.169 11.033 1.00 98.19 174 TYR A O 1
ATOM 1408 N N . HIS A 1 175 ? 2.242 -4.276 11.129 1.00 97.88 175 HIS A N 1
ATOM 1409 C CA . HIS A 1 175 ? 3.235 -3.410 10.491 1.00 97.88 175 HIS A CA 1
ATOM 1410 C C 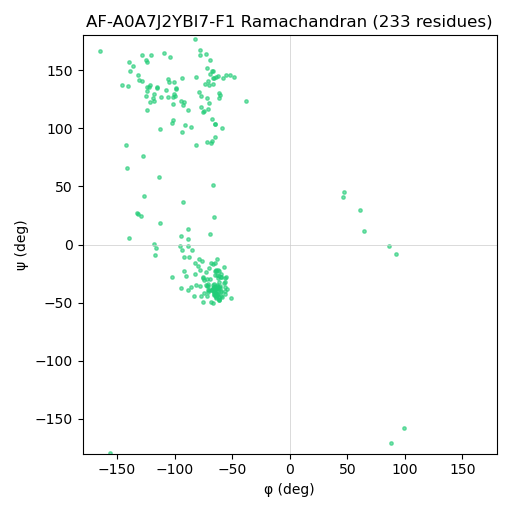. HIS A 1 175 ? 4.582 -3.375 11.218 1.00 97.88 175 HIS A C 1
ATOM 1412 O O . HIS A 1 175 ? 5.626 -3.412 10.572 1.00 97.88 175 HIS A O 1
ATOM 1418 N N . LYS A 1 176 ? 4.620 -3.433 12.556 1.00 97.50 176 LYS A N 1
ATOM 1419 C CA . LYS A 1 176 ? 5.895 -3.480 13.304 1.00 97.50 176 LYS A CA 1
ATOM 1420 C C . LYS A 1 176 ? 6.824 -4.608 12.861 1.00 97.50 176 LYS A C 1
ATOM 1422 O O . LYS A 1 176 ? 8.044 -4.453 12.868 1.00 97.50 176 LYS A O 1
ATOM 1427 N N . THR A 1 177 ? 6.246 -5.767 12.548 1.00 96.06 177 THR A N 1
ATOM 1428 C CA . THR A 1 177 ? 6.995 -6.956 12.118 1.00 96.06 177 THR A CA 1
ATOM 1429 C C . THR A 1 177 ? 7.181 -7.022 10.611 1.00 96.06 177 THR A C 1
ATOM 1431 O O . THR A 1 177 ? 8.144 -7.625 10.140 1.00 96.06 177 THR A O 1
ATOM 1434 N N . GLU A 1 178 ? 6.268 -6.418 9.858 1.00 96.38 178 GLU A N 1
ATOM 1435 C CA . GLU A 1 178 ? 6.282 -6.442 8.405 1.00 96.38 178 GLU A CA 1
ATOM 1436 C C . GLU A 1 178 ? 7.220 -5.370 7.831 1.00 96.38 178 GLU A C 1
ATOM 1438 O O . GLU A 1 178 ? 8.066 -5.733 7.014 1.00 96.38 178 GLU A O 1
ATOM 1443 N N . PHE A 1 179 ? 7.208 -4.128 8.332 1.00 96.81 179 PHE A N 1
ATOM 1444 C CA . PHE A 1 179 ? 8.029 -3.034 7.796 1.00 96.81 179 PHE A CA 1
ATOM 1445 C C . PHE A 1 179 ? 9.517 -3.390 7.644 1.00 96.81 179 PHE A C 1
ATOM 1447 O O . PHE A 1 179 ? 10.079 -3.122 6.579 1.00 96.81 179 PHE A O 1
ATOM 1454 N N . PRO A 1 180 ? 10.196 -4.022 8.628 1.00 95.44 180 PRO A N 1
ATOM 1455 C CA . PRO A 1 180 ? 11.590 -4.419 8.449 1.00 95.44 180 PRO A CA 1
ATOM 1456 C C . PRO A 1 180 ? 11.773 -5.493 7.371 1.00 95.44 180 PRO A C 1
ATOM 1458 O O . PRO A 1 180 ? 12.754 -5.451 6.637 1.00 95.44 180 PRO A O 1
ATOM 1461 N N . ARG A 1 181 ? 10.838 -6.447 7.258 1.00 94.62 181 ARG A N 1
ATOM 1462 C CA . ARG A 1 181 ? 10.886 -7.523 6.254 1.00 94.62 181 ARG A CA 1
ATOM 1463 C C . ARG A 1 181 ? 10.616 -7.014 4.842 1.00 94.62 181 ARG A C 1
ATOM 1465 O O . ARG A 1 181 ? 11.176 -7.540 3.889 1.00 94.62 181 ARG A O 1
ATOM 1472 N N . ALA A 1 182 ? 9.727 -6.040 4.711 1.00 95.50 182 ALA A N 1
ATOM 1473 C CA . ALA A 1 182 ? 9.338 -5.438 3.445 1.00 95.50 182 ALA A CA 1
ATOM 1474 C C . ALA A 1 182 ? 10.224 -4.256 3.039 1.00 95.50 182 ALA A C 1
ATOM 1476 O O . ALA A 1 182 ? 9.932 -3.594 2.047 1.00 95.50 182 ALA A O 1
ATOM 1477 N N . HIS A 1 183 ? 11.286 -3.979 3.805 1.00 95.81 183 HIS A N 1
ATOM 1478 C CA . HIS A 1 183 ? 12.147 -2.812 3.623 1.00 95.81 183 HIS A CA 1
ATOM 1479 C C . HIS A 1 183 ? 11.337 -1.520 3.438 1.00 95.81 183 HIS A C 1
ATOM 1481 O O . HIS A 1 183 ? 11.619 -0.735 2.536 1.00 95.81 183 HIS A O 1
ATOM 1487 N N . ALA A 1 184 ? 10.314 -1.324 4.277 1.00 96.50 184 ALA A N 1
ATOM 1488 C CA . ALA A 1 184 ? 9.403 -0.199 4.138 1.00 96.50 184 ALA A CA 1
ATOM 1489 C C . ALA A 1 184 ? 10.148 1.139 4.274 1.00 96.50 184 ALA A C 1
ATOM 1491 O O . ALA A 1 184 ? 10.904 1.354 5.231 1.00 96.50 184 ALA A O 1
ATOM 1492 N N . THR A 1 185 ? 9.917 2.048 3.330 1.00 95.19 185 THR A N 1
ATOM 1493 C CA . THR A 1 185 ? 10.477 3.403 3.326 1.00 95.19 185 THR A CA 1
ATOM 1494 C C . THR A 1 185 ? 9.379 4.459 3.214 1.00 95.19 185 THR A C 1
ATOM 1496 O O . THR A 1 185 ? 8.262 4.173 2.790 1.00 95.19 185 THR A O 1
ATOM 1499 N N . PHE A 1 186 ? 9.701 5.685 3.631 1.00 93.31 186 PHE A N 1
ATOM 1500 C CA . PHE A 1 186 ? 8.766 6.808 3.735 1.00 93.31 186 PHE A CA 1
ATOM 1501 C C . PHE A 1 186 ? 9.352 8.009 2.983 1.00 93.31 186 PHE A C 1
ATOM 1503 O O . PHE A 1 186 ? 9.931 8.899 3.611 1.00 93.31 186 PHE A O 1
ATOM 1510 N N . PRO A 1 187 ? 9.299 8.007 1.640 1.00 89.81 187 PRO A N 1
ATOM 1511 C CA . PRO A 1 187 ? 10.084 8.919 0.801 1.00 89.81 187 PRO A CA 1
ATOM 1512 C C . PRO A 1 187 ? 9.746 10.402 1.005 1.00 89.81 187 PRO A C 1
ATOM 1514 O O . PRO A 1 187 ? 10.612 11.256 0.824 1.00 89.81 187 PRO A O 1
ATOM 1517 N N . ASP A 1 188 ? 8.519 10.705 1.434 1.00 87.19 188 ASP A N 1
ATOM 1518 C CA . ASP A 1 188 ? 8.029 12.078 1.597 1.00 87.19 188 ASP A CA 1
ATOM 1519 C C . ASP A 1 188 ? 8.199 12.629 3.026 1.00 87.19 188 ASP A C 1
ATOM 1521 O O . ASP A 1 188 ? 7.712 13.716 3.334 1.00 87.19 188 ASP A O 1
ATOM 1525 N N . MET A 1 189 ? 8.895 11.901 3.908 1.00 84.88 189 MET A N 1
ATOM 1526 C CA . MET A 1 189 ? 9.179 12.325 5.283 1.00 84.88 189 MET A CA 1
ATOM 1527 C C . MET A 1 189 ? 10.680 12.378 5.556 1.00 84.88 189 MET A C 1
ATOM 1529 O O . MET A 1 189 ? 11.434 11.462 5.227 1.00 84.88 189 MET A O 1
ATOM 1533 N N . ASN A 1 190 ? 11.125 13.430 6.241 1.00 91.38 190 ASN A N 1
ATOM 1534 C CA . ASN A 1 190 ? 12.473 13.453 6.802 1.00 91.38 190 ASN A CA 1
ATOM 1535 C C . ASN A 1 190 ? 12.560 12.619 8.096 1.00 91.38 190 ASN A C 1
ATOM 1537 O O . ASN A 1 190 ? 11.554 12.254 8.701 1.00 91.38 190 ASN A O 1
ATOM 1541 N N . GLU A 1 191 ? 13.781 12.351 8.565 1.00 90.88 191 GLU A N 1
ATOM 1542 C CA . GLU A 1 191 ? 14.028 11.495 9.735 1.00 90.88 191 GLU A CA 1
ATOM 1543 C C . GLU A 1 191 ? 13.301 11.965 11.013 1.00 90.88 191 GLU A C 1
ATOM 1545 O O . GLU A 1 191 ? 12.796 11.147 11.779 1.00 90.88 191 GLU A O 1
ATOM 1550 N N . SER A 1 192 ? 13.192 13.280 11.236 1.00 91.69 192 SER A N 1
ATOM 1551 C CA . SER A 1 192 ? 12.528 13.853 12.419 1.00 91.69 192 SER A CA 1
ATOM 1552 C C . SER A 1 192 ? 11.004 13.721 12.362 1.00 91.69 192 SER A C 1
ATOM 1554 O O . SER A 1 192 ? 10.353 13.528 13.391 1.00 91.69 192 SER A O 1
ATOM 1556 N N . GLU A 1 193 ? 10.423 13.820 11.167 1.00 88.44 193 GLU A N 1
ATOM 1557 C CA . GLU A 1 193 ? 9.000 13.556 10.929 1.00 88.44 193 GLU A CA 1
ATOM 1558 C C . GLU A 1 193 ? 8.704 12.069 11.110 1.00 88.44 193 GLU A C 1
ATOM 1560 O O . GLU A 1 193 ? 7.832 11.702 11.904 1.00 88.44 193 GLU A O 1
ATOM 1565 N N . LEU A 1 194 ? 9.505 11.214 10.470 1.00 89.00 194 LEU A N 1
ATOM 1566 C CA . LEU A 1 194 ? 9.358 9.767 10.547 1.00 89.00 194 LEU A CA 1
ATOM 1567 C C . LEU A 1 194 ? 9.496 9.254 11.985 1.00 89.00 194 LEU A C 1
ATOM 1569 O O . LEU A 1 194 ? 8.704 8.417 12.409 1.00 89.00 194 LEU A O 1
ATOM 1573 N N . ALA A 1 195 ? 10.429 9.786 12.777 1.00 91.69 195 ALA A N 1
ATOM 1574 C CA . ALA A 1 195 ? 10.611 9.391 14.175 1.00 91.69 195 ALA A CA 1
ATOM 1575 C C . ALA A 1 195 ? 9.365 9.625 15.052 1.00 91.69 195 ALA A C 1
ATOM 1577 O O . ALA A 1 195 ? 9.196 8.947 16.065 1.00 91.69 195 ALA A O 1
ATOM 1578 N N . LYS A 1 196 ? 8.485 10.565 14.679 1.00 86.62 196 LYS A N 1
ATOM 1579 C CA . LYS A 1 196 ? 7.223 10.832 15.392 1.00 86.62 196 LYS A CA 1
ATOM 1580 C C . LYS A 1 196 ? 6.092 9.921 14.927 1.00 86.62 196 LYS A C 1
ATOM 1582 O O . LYS A 1 196 ? 5.265 9.525 15.740 1.00 86.62 196 LYS A O 1
ATOM 1587 N N . VAL A 1 197 ? 6.052 9.620 13.631 1.00 86.88 197 VAL A N 1
ATOM 1588 C CA . VAL A 1 197 ? 4.947 8.892 12.993 1.00 86.88 197 VAL A CA 1
ATOM 1589 C C . VAL A 1 197 ? 5.159 7.380 13.052 1.00 86.88 197 VAL A C 1
ATOM 1591 O O . VAL A 1 197 ? 4.220 6.638 13.329 1.00 86.88 197 VAL A O 1
ATOM 1594 N N . LYS A 1 198 ? 6.392 6.900 12.864 1.00 90.56 198 LYS A N 1
ATOM 1595 C CA . LYS A 1 198 ? 6.699 5.468 12.793 1.00 90.56 198 LYS A CA 1
ATOM 1596 C C . LYS A 1 198 ? 6.251 4.670 14.025 1.00 90.56 198 LYS A C 1
ATOM 1598 O O . LYS A 1 198 ? 5.664 3.616 13.820 1.00 90.56 198 LYS A O 1
ATOM 1603 N N . PRO A 1 199 ? 6.434 5.133 15.279 1.00 93.25 199 PRO A N 1
ATOM 1604 C CA . PRO A 1 199 ? 5.942 4.391 16.442 1.00 93.25 199 PRO A CA 1
ATOM 1605 C C . PRO A 1 199 ? 4.419 4.207 16.457 1.00 93.25 199 PRO A C 1
ATOM 1607 O O . PRO A 1 199 ? 3.934 3.247 17.042 1.00 93.25 199 PRO A O 1
ATOM 1610 N N . ILE A 1 200 ? 3.673 5.120 15.825 1.00 91.06 200 ILE A N 1
ATOM 1611 C CA . ILE A 1 200 ? 2.217 5.022 15.679 1.00 91.06 200 ILE A CA 1
ATOM 1612 C C . ILE A 1 200 ? 1.889 3.974 14.614 1.00 91.06 200 ILE A C 1
ATOM 1614 O O . ILE A 1 200 ? 1.102 3.072 14.875 1.00 91.06 200 ILE A O 1
ATOM 1618 N N . LEU A 1 201 ? 2.530 4.062 13.443 1.00 93.12 201 LEU A N 1
ATOM 1619 C CA . LEU A 1 201 ? 2.324 3.118 12.339 1.00 93.12 201 LEU A CA 1
ATOM 1620 C C . LEU A 1 201 ? 2.743 1.690 12.700 1.00 93.12 201 LEU A C 1
ATOM 1622 O O . LEU A 1 201 ? 2.080 0.745 12.292 1.00 93.12 201 LEU A O 1
ATOM 1626 N N . ASP A 1 202 ? 3.795 1.520 13.501 1.00 96.12 202 ASP A N 1
ATOM 1627 C CA . ASP A 1 202 ? 4.220 0.205 13.981 1.00 96.12 202 ASP A CA 1
ATOM 1628 C C . ASP A 1 202 ? 3.080 -0.501 14.741 1.00 96.12 202 ASP A C 1
ATOM 1630 O O . ASP A 1 202 ? 2.926 -1.713 14.635 1.00 96.12 202 ASP A O 1
ATOM 1634 N N . GLU A 1 203 ? 2.221 0.240 15.441 1.00 96.75 203 GLU A N 1
ATOM 1635 C CA . GLU A 1 203 ? 1.096 -0.301 16.215 1.00 96.75 203 GLU A CA 1
ATOM 1636 C C . GLU A 1 203 ? -0.223 -0.358 15.415 1.00 96.75 203 GLU A C 1
ATOM 1638 O O . GLU A 1 203 ? -1.318 -0.157 15.951 1.00 96.75 203 GLU A O 1
ATOM 1643 N N . THR A 1 204 ? -0.124 -0.663 14.118 1.00 98.00 204 THR A N 1
ATOM 1644 C CA . THR A 1 204 ? -1.272 -0.836 13.213 1.00 98.00 204 THR A CA 1
ATOM 1645 C C . THR A 1 204 ? -1.215 -2.159 12.441 1.00 98.00 204 THR A C 1
ATOM 1647 O O . THR A 1 204 ? -0.183 -2.835 12.389 1.00 98.00 204 THR A O 1
ATOM 1650 N N . TYR A 1 205 ? -2.360 -2.549 11.881 1.00 98.69 205 TYR A N 1
ATOM 1651 C CA . TYR A 1 205 ? -2.539 -3.753 11.074 1.00 98.69 205 TYR A CA 1
ATOM 1652 C C . TYR A 1 205 ? -3.072 -3.396 9.692 1.00 98.69 205 TYR A C 1
ATOM 1654 O O . TYR A 1 205 ? -4.034 -2.634 9.594 1.00 98.69 205 TYR A O 1
ATOM 1662 N N . GLY A 1 206 ? -2.499 -4.004 8.657 1.00 98.38 206 GLY A N 1
ATOM 1663 C CA . GLY A 1 206 ? -2.893 -3.841 7.263 1.00 98.38 206 GLY A CA 1
ATOM 1664 C C . GLY A 1 206 ? -3.662 -5.046 6.714 1.00 98.38 206 GLY A C 1
ATOM 1665 O O . GLY A 1 206 ? -3.321 -6.202 6.992 1.00 98.38 206 GLY A O 1
ATOM 1666 N N . LYS A 1 207 ? -4.699 -4.803 5.907 1.00 98.56 207 LYS A N 1
ATOM 1667 C CA . LYS A 1 207 ? -5.380 -5.812 5.081 1.00 98.56 207 LYS A CA 1
ATOM 1668 C C . LYS A 1 207 ? -5.374 -5.374 3.627 1.00 98.56 207 LYS A C 1
ATOM 1670 O O . LYS A 1 207 ? -6.009 -4.385 3.263 1.00 98.56 207 LYS A O 1
ATOM 1675 N N . VAL A 1 208 ? -4.692 -6.160 2.800 1.00 98.12 208 VAL A N 1
ATOM 1676 C CA . VAL A 1 208 ? -4.457 -5.856 1.389 1.00 98.12 208 VAL A CA 1
ATOM 1677 C C . VAL A 1 208 ? -5.440 -6.612 0.505 1.00 98.12 208 VAL A C 1
ATOM 1679 O O . VAL A 1 208 ? -5.557 -7.838 0.577 1.00 98.12 208 VAL A O 1
ATOM 1682 N N . PHE A 1 209 ? -6.109 -5.872 -0.372 1.00 97.50 209 PHE A N 1
ATOM 1683 C CA . PHE A 1 209 ? -7.003 -6.380 -1.402 1.00 97.50 209 PHE A CA 1
ATOM 1684 C C . PHE A 1 209 ? -6.454 -6.001 -2.773 1.00 97.50 209 PHE A C 1
ATOM 1686 O O . PHE A 1 209 ? -6.298 -4.818 -3.069 1.00 97.50 209 PHE A O 1
ATOM 1693 N N . TYR A 1 210 ? -6.233 -6.984 -3.637 1.00 96.00 210 TYR A N 1
ATOM 1694 C CA . TYR A 1 210 ? -5.898 -6.755 -5.037 1.00 96.00 210 TYR A CA 1
ATOM 1695 C C . TYR A 1 210 ? -7.129 -6.910 -5.917 1.00 96.00 210 TYR A C 1
ATOM 1697 O O . TYR A 1 210 ? -7.885 -7.870 -5.785 1.00 96.00 210 TYR A O 1
ATOM 1705 N N . PHE A 1 211 ? -7.334 -5.958 -6.828 1.00 94.12 211 PHE A N 1
ATOM 1706 C CA . PHE A 1 211 ? -8.427 -6.008 -7.802 1.00 94.12 211 PHE A CA 1
ATOM 1707 C C . PHE A 1 211 ? -8.071 -6.877 -9.016 1.00 94.12 211 PHE A C 1
ATOM 1709 O O . PHE A 1 211 ? -8.966 -7.359 -9.703 1.00 94.12 211 PHE A O 1
ATOM 1716 N N . TRP A 1 212 ? -6.773 -7.009 -9.305 1.00 91.94 212 TRP A N 1
ATOM 1717 C CA . TRP A 1 212 ? -6.204 -7.650 -10.490 1.00 91.94 212 TRP A CA 1
ATOM 1718 C C . TRP A 1 212 ? -4.714 -7.946 -10.290 1.00 91.94 212 TRP A C 1
ATOM 1720 O O . TRP A 1 212 ? -4.091 -7.446 -9.352 1.00 91.94 212 TRP A O 1
ATOM 1730 N N . GLN A 1 213 ? -4.149 -8.768 -11.175 1.00 89.00 213 GLN A N 1
ATOM 1731 C CA . GLN A 1 213 ? -2.777 -9.250 -11.053 1.00 89.00 213 GLN A CA 1
ATOM 1732 C C . GLN A 1 213 ? -1.749 -8.232 -11.550 1.00 89.00 213 GLN A C 1
ATOM 1734 O O . GLN A 1 213 ? -1.942 -7.534 -12.549 1.00 89.00 213 GLN A O 1
ATOM 1739 N N . TYR A 1 214 ? -0.605 -8.188 -10.868 1.00 87.69 214 TYR A N 1
ATOM 1740 C CA . TYR A 1 214 ? 0.531 -7.378 -11.294 1.00 87.69 214 TYR A CA 1
ATOM 1741 C C . TYR A 1 214 ? 1.024 -7.811 -12.684 1.00 87.69 214 TYR A C 1
ATOM 1743 O O . TYR A 1 214 ? 1.328 -8.984 -12.910 1.00 87.69 214 TYR A O 1
ATOM 1751 N N . GLY A 1 215 ? 1.154 -6.844 -13.595 1.00 84.44 215 GLY A N 1
ATOM 1752 C CA . GLY A 1 215 ? 1.628 -7.055 -14.967 1.00 84.44 215 GLY A CA 1
ATOM 1753 C C . GLY A 1 215 ? 0.522 -7.313 -15.997 1.00 84.44 215 GLY A C 1
ATOM 1754 O O . GLY A 1 215 ? 0.806 -7.298 -17.198 1.00 84.44 215 GLY A O 1
ATOM 1755 N N . ASP A 1 216 ? -0.731 -7.487 -15.569 1.00 85.62 216 ASP A N 1
ATOM 1756 C CA . ASP A 1 216 ? -1.851 -7.634 -16.494 1.00 85.62 216 ASP A CA 1
ATOM 1757 C C . ASP A 1 216 ? -2.149 -6.331 -17.245 1.00 85.62 216 ASP A C 1
ATOM 1759 O O . ASP A 1 216 ? -2.031 -5.215 -16.741 1.00 85.62 216 ASP A O 1
ATOM 1763 N N . LYS A 1 217 ? -2.591 -6.468 -18.499 1.00 82.50 217 LYS A N 1
ATOM 1764 C CA . LYS A 1 217 ? -2.948 -5.319 -19.346 1.00 82.50 217 LYS A CA 1
ATOM 1765 C C . LYS A 1 217 ? -4.294 -4.687 -18.970 1.00 82.50 217 LYS A C 1
ATOM 1767 O O . LYS A 1 217 ? -4.526 -3.505 -19.240 1.00 82.50 217 LYS A O 1
ATOM 1772 N N . HIS A 1 218 ? -5.204 -5.480 -18.415 1.00 84.62 218 HIS A N 1
ATOM 1773 C CA . HIS A 1 218 ? -6.573 -5.093 -18.084 1.00 84.62 218 HIS A CA 1
ATOM 1774 C C . HIS A 1 218 ? -6.956 -5.674 -16.720 1.00 84.62 218 HIS A C 1
ATOM 1776 O O . HIS A 1 218 ? -6.478 -6.761 -16.416 1.00 84.62 218 HIS A O 1
ATOM 1782 N N . PRO A 1 219 ? -7.827 -5.009 -15.937 1.00 88.81 219 PRO A N 1
ATOM 1783 C CA . PRO A 1 219 ? -8.297 -5.528 -14.655 1.00 88.81 219 PRO A CA 1
ATOM 1784 C C . PRO A 1 219 ? -9.253 -6.696 -14.890 1.00 88.81 219 PRO A C 1
ATOM 1786 O O . PRO A 1 219 ? -10.456 -6.514 -15.075 1.00 88.81 219 PRO A O 1
ATOM 1789 N N . ILE A 1 220 ? -8.679 -7.890 -14.980 1.00 88.38 220 ILE A N 1
ATOM 1790 C CA . ILE A 1 220 ? -9.368 -9.151 -15.239 1.00 88.38 220 ILE A CA 1
ATOM 1791 C C . ILE A 1 220 ? -9.120 -10.121 -14.087 1.00 88.38 220 ILE A C 1
ATOM 1793 O O . ILE A 1 220 ? -8.178 -9.960 -13.315 1.00 88.38 220 ILE A O 1
ATOM 1797 N N . GLY A 1 221 ? -9.951 -11.158 -14.018 1.00 89.19 221 GLY A N 1
ATOM 1798 C CA . GLY A 1 221 ? -9.879 -12.155 -12.956 1.00 89.19 221 GLY A CA 1
ATOM 1799 C C . GLY A 1 221 ? -10.700 -11.768 -11.732 1.00 89.19 221 GLY A C 1
ATOM 1800 O O . GLY A 1 221 ? -11.517 -10.846 -11.769 1.00 89.19 221 GLY A O 1
ATOM 1801 N N . GLU A 1 222 ? -10.519 -12.543 -10.671 1.00 92.00 222 GLU A N 1
ATOM 1802 C CA . GLU A 1 222 ? -11.188 -12.330 -9.392 1.00 92.00 222 GLU A CA 1
ATOM 1803 C C . GLU A 1 222 ? -10.298 -11.486 -8.472 1.00 92.00 222 GLU A C 1
ATOM 1805 O O . GLU A 1 222 ? -9.075 -11.660 -8.486 1.00 92.00 222 GLU A O 1
ATOM 1810 N N . PRO A 1 223 ? -10.886 -10.586 -7.664 1.00 93.31 223 PRO A N 1
ATOM 1811 C CA . PRO A 1 223 ? -10.140 -9.896 -6.627 1.00 93.31 223 PRO A CA 1
ATOM 1812 C C . PRO A 1 223 ? -9.696 -10.883 -5.542 1.00 93.31 223 PRO A C 1
ATOM 1814 O O . PRO A 1 223 ? -10.393 -11.855 -5.246 1.00 93.31 223 PRO A O 1
ATOM 1817 N N . GLU A 1 224 ? -8.562 -10.608 -4.905 1.00 94.44 224 GLU A N 1
ATOM 1818 C CA . GLU A 1 224 ? -8.006 -11.468 -3.861 1.00 94.44 224 GLU A CA 1
ATOM 1819 C C . GLU A 1 224 ? -7.507 -10.677 -2.650 1.00 94.44 224 GLU A C 1
ATOM 1821 O O . GLU A 1 224 ? -7.123 -9.514 -2.756 1.00 94.44 224 GLU A O 1
ATOM 1826 N N . VAL A 1 225 ? -7.496 -11.334 -1.490 1.00 95.88 225 VAL A N 1
ATOM 1827 C CA . VAL A 1 225 ? -6.831 -10.833 -0.283 1.00 95.88 225 VAL A CA 1
ATOM 1828 C C . VAL A 1 225 ? -5.429 -11.427 -0.235 1.00 95.88 225 VAL A C 1
ATOM 1830 O O . VAL A 1 225 ? -5.284 -12.652 -0.229 1.00 95.88 225 VAL A O 1
ATOM 1833 N N . LEU A 1 226 ? -4.404 -10.576 -0.170 1.00 93.88 226 LEU A N 1
ATOM 1834 C CA . LEU A 1 226 ? -3.023 -11.019 0.011 1.00 93.88 226 LEU A CA 1
ATOM 1835 C C . LEU A 1 226 ? -2.597 -10.821 1.463 1.00 93.88 226 LEU A C 1
ATOM 1837 O O . LEU A 1 226 ? -2.565 -9.705 1.971 1.00 93.88 226 LEU A O 1
ATOM 1841 N N . VAL A 1 227 ? -2.215 -11.912 2.123 1.00 94.38 227 VAL A N 1
ATOM 1842 C CA . VAL A 1 227 ? -1.731 -11.864 3.505 1.00 94.38 227 VAL A CA 1
ATOM 1843 C C . VAL A 1 227 ? -0.205 -11.749 3.509 1.00 94.38 227 VAL A C 1
ATOM 1845 O O . VAL A 1 227 ? 0.501 -12.753 3.389 1.00 94.38 227 VAL A O 1
ATOM 1848 N N . ILE A 1 228 ? 0.305 -10.520 3.644 1.00 92.06 228 ILE A N 1
ATOM 1849 C CA . ILE A 1 228 ? 1.732 -10.167 3.489 1.00 92.06 228 ILE A CA 1
ATOM 1850 C C . ILE A 1 228 ? 2.648 -10.978 4.415 1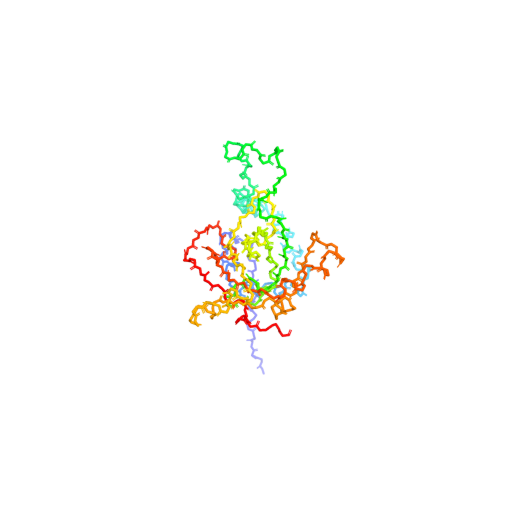.00 92.06 228 ILE A C 1
ATOM 1852 O O . ILE A 1 228 ? 3.703 -11.471 4.005 1.00 92.06 228 ILE A O 1
ATOM 1856 N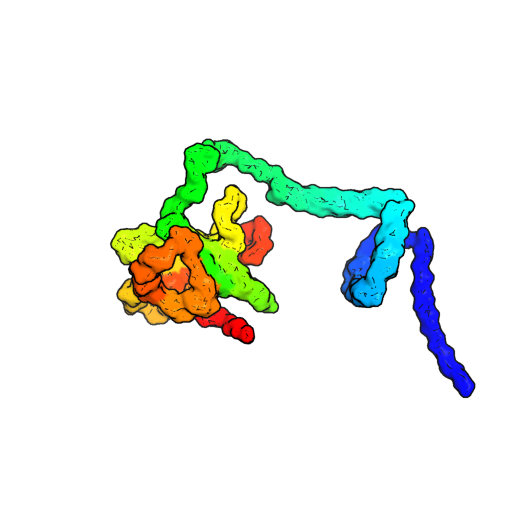 N . GLN A 1 229 ? 2.224 -11.202 5.660 1.00 89.62 229 GLN A N 1
ATOM 1857 C CA . GLN A 1 229 ? 2.994 -11.979 6.636 1.00 89.62 229 GLN A CA 1
ATOM 1858 C C . GLN A 1 229 ? 3.267 -13.430 6.192 1.00 89.62 229 GLN A C 1
ATOM 1860 O O . GLN A 1 229 ? 4.302 -13.987 6.559 1.00 89.62 229 GLN A O 1
ATOM 1865 N N . HIS A 1 230 ? 2.397 -14.023 5.364 1.00 91.56 230 HIS A N 1
ATOM 1866 C CA . HIS A 1 230 ? 2.516 -15.413 4.903 1.00 91.56 230 HIS A CA 1
ATOM 1867 C C . HIS A 1 230 ? 3.416 -15.585 3.673 1.00 91.56 230 HIS A C 1
ATOM 1869 O O . HIS A 1 230 ? 3.662 -16.716 3.250 1.00 91.56 230 HIS A O 1
ATOM 1875 N N . LEU A 1 231 ? 3.914 -14.495 3.084 1.00 89.69 231 LEU A N 1
ATOM 1876 C CA . LEU A 1 231 ? 4.835 -14.583 1.955 1.00 89.69 231 LEU A CA 1
ATOM 1877 C C . LEU A 1 231 ? 6.177 -15.205 2.383 1.00 89.69 231 LEU A C 1
ATOM 1879 O O . LEU A 1 231 ? 6.651 -14.930 3.490 1.00 89.69 231 LEU A O 1
ATOM 1883 N N . PRO A 1 232 ? 6.814 -16.015 1.517 1.00 85.00 232 PRO A N 1
ATOM 1884 C CA . PRO A 1 232 ? 8.044 -16.734 1.851 1.00 85.00 232 PRO A CA 1
ATOM 1885 C C . PRO A 1 232 ? 9.203 -15.767 2.099 1.00 85.00 232 PRO A C 1
ATOM 1887 O O . PRO A 1 232 ? 9.296 -14.738 1.431 1.00 85.00 232 PRO A O 1
ATOM 1890 N N . GLU A 1 233 ? 10.081 -16.076 3.051 1.00 81.50 233 GLU A N 1
ATOM 1891 C CA . GLU A 1 233 ? 11.283 -15.272 3.313 1.00 81.50 233 GLU A CA 1
ATOM 1892 C C . GLU A 1 233 ? 12.218 -15.250 2.090 1.00 81.50 233 GLU A C 1
ATOM 1894 O O . GLU A 1 233 ? 12.310 -16.236 1.353 1.00 81.50 233 GLU A O 1
ATOM 1899 N N . GLN A 1 234 ? 12.892 -14.118 1.870 1.00 67.12 234 GLN A N 1
ATOM 1900 C CA . GLN A 1 234 ? 14.005 -14.029 0.917 1.00 67.12 234 GLN A CA 1
ATOM 1901 C C . GLN A 1 234 ? 15.235 -14.737 1.530 1.00 67.12 234 GLN A C 1
ATOM 1903 O O . GLN A 1 234 ? 15.450 -14.602 2.738 1.00 67.12 234 GLN A O 1
ATOM 1908 N N . PRO A 1 235 ? 16.006 -15.519 0.753 1.00 56.88 235 PRO A N 1
ATOM 1909 C CA . PRO A 1 235 ? 17.243 -16.147 1.219 1.00 56.88 235 PRO A CA 1
ATOM 1910 C C . PRO A 1 235 ? 18.374 -15.149 1.504 1.00 56.88 235 PRO A C 1
ATOM 1912 O O . PRO A 1 235 ? 18.404 -14.069 0.873 1.00 56.88 235 PRO A O 1
#

Radius of gyration: 26.38 Å; Cα cont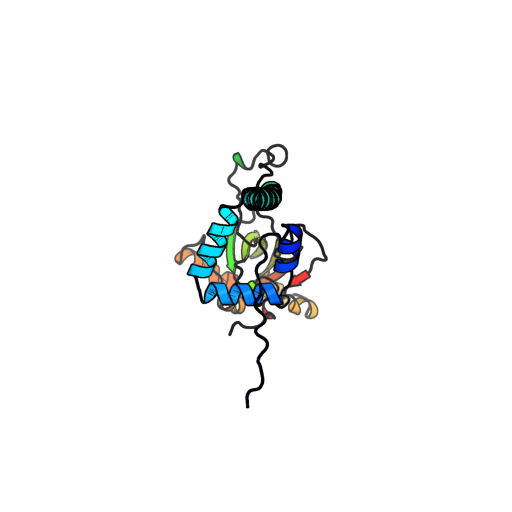acts (8 Å, |Δi|>4): 285; chains: 1; bounding box: 54×71×69 Å

Secondary structure (DSSP, 8-state):
-PPP---------TT--HHHHHHHHT-HHHHHHHHHHHHH-HHHHHHHHHHHHH-HHHHHHHHHHHHHHHHHHHHHH-----TTT-TTTTTS-S--S--SEEEEESS-S--TT-GGGGG--EEEEEEE-TTS-EEEEEESS-S-TT----EEEEEEEHHHHHTS-HHHHTT-EEHHHHHHHTT-B-TTS-HHHHHHHHHHHHTEEEEEEESS-TT-SS--S--EEE-GGGSPPP-

Nearest PDB structures (foldseek):
  5j6o-assembly1_A-2  TM=3.308E-01  e=3.267E+00  Brevibacillus brevis NBRC 100599
  2czt-assembly1_A  TM=3.569E-01  e=6.349E+00  Mus musculus

Sequence (235 aa):
MGAGWAIFQSTTSPNMTPQQMQKMMADPNFNQQMMSQFRNNPQMMQNWHNQMMNDPQIRQQMMNMMMGNMTGMMHQMGRPFNPDLNPQQITYPAIFGFNDLHIEAIRHVKPDGDPSKLEVVVHHHCKVYDDMTAACLLFPTGMGDQDKPYGIEYVVTAEQFAELPEEEKAYWHYHKTEFPRAHATFPDMNESELAKVKPILDETYGKVFYFWQYGDKHPIGEPEVLVIQHLPEQP

pLDDT: mean 76.56, std 19.73, range [31.02, 98.69]